Protein AF-H0ECI8-F1 (afdb_monomer)

InterPro domains:
  IPR018535 Domain of unknown function DUF1996 [PF09362] (37-82)
  IPR018535 Domain of unknown function DUF1996 [PF09362] (84-192)

Mean predicted aligned error: 7.75 Å

Sequence (251 aa):
MLHIGNREWLALGLALVAPSEAGLRFGCATLSVQRLDPLVEPGQVPSGHVHQIVGGNYFNATMDPSIDVGEKGTCTTCSFSEGAETPDFPKAPCPAGIMAIHHFPACWDGKNLDSPNHQDHMFDTTKGGFRVAGPCPSTHPVRMPQVAYETMWNTTQFNDKSMWPTDGSQPFVWSTGDGKGYGTHGDYLFGWKGDSLQRAMDSTCMFSACGAKTGVLKTQSAAAQNSCAVKNTVVEDIGEDDWIPALPGVH

Radius of gyration: 19.9 Å; Cα contacts (8 Å, |Δi|>4): 434; chains: 1; bounding box: 44×37×62 Å

Organism: Glarea lozoyensis (strain ATCC 74030 / MF5533) (NCBI:txid1104152)

Foldseek 3Di:
DDDPDDDDDDDPDDPPPPPLQQAAEKEFEFQDKAQADQPPQAPDVRHPDIDRDFFFQLDDRNPPPVDQQLAVGPAGRIFFDDDDDDQFDDLADDQQADKQKAWDAFFAQVPDPADPVRDQRGDHQDDDDSDGRDQYDPSGNDTHRTDMYIYGDPPNVVNPCVNADPVSQGDDAALQRHNTRPPDHDDDDDNHHDCLVVLSSSDNAHGCSCEDVPPSHDGDDNVRSNPNYYDDPDDDPQQPPHDDPGRPPPD

Solvent-accessible surface area (backbone atoms only — not comparable to full-atom values): 15422 Å² total; per-residue (Å²): 130,90,80,78,80,90,73,95,70,100,68,99,60,84,81,72,77,70,76,62,55,21,37,47,33,29,40,20,33,69,26,45,69,33,30,51,33,40,85,86,39,56,60,34,81,69,29,98,56,78,34,84,38,61,38,52,53,55,69,58,39,47,62,59,87,92,54,66,41,21,72,66,28,86,46,38,8,54,34,65,37,85,80,91,83,68,87,47,64,64,78,59,70,43,90,85,24,50,70,54,74,42,78,51,56,30,12,29,42,79,77,48,97,66,36,101,78,74,45,83,29,48,40,61,65,62,80,79,77,97,63,91,66,55,81,60,50,87,77,16,64,37,79,44,72,33,41,32,46,22,47,62,42,86,44,49,91,64,46,53,68,86,80,38,52,90,87,64,56,57,81,66,58,46,49,80,69,34,63,47,58,75,82,70,84,80,87,87,78,93,51,63,42,80,62,45,58,56,47,36,41,79,28,83,27,42,33,43,43,30,19,81,77,65,60,54,33,89,70,73,53,70,69,56,15,68,68,24,57,53,84,78,87,54,88,73,94,78,46,85,90,52,91,60,99,64,58,69,84,66,126

Structure (mmCIF, N/CA/C/O backbone):
data_AF-H0ECI8-F1
#
_entry.id   AF-H0ECI8-F1
#
loop_
_atom_site.group_PDB
_atom_site.id
_atom_site.type_symbol
_atom_site.label_atom_id
_atom_site.label_alt_id
_atom_site.label_comp_id
_atom_site.label_asym_id
_atom_site.label_entity_id
_atom_site.label_seq_id
_atom_site.pdbx_PDB_ins_code
_atom_site.Cartn_x
_atom_site.Cartn_y
_atom_site.Cartn_z
_atom_site.occupancy
_atom_site.B_iso_or_equiv
_atom_site.auth_seq_id
_atom_site.auth_comp_id
_atom_site.auth_asym_id
_atom_site.auth_atom_id
_atom_site.pdbx_PDB_model_num
ATOM 1 N N . MET A 1 1 ? 14.127 -12.121 -12.971 1.00 26.25 1 MET A N 1
ATOM 2 C CA . MET A 1 1 ? 15.109 -11.683 -13.990 1.00 26.25 1 MET A CA 1
ATOM 3 C C . MET A 1 1 ? 14.320 -11.056 -15.131 1.00 26.25 1 MET A C 1
ATOM 5 O O . MET A 1 1 ? 13.650 -11.781 -15.853 1.00 26.25 1 MET A O 1
ATOM 9 N N . LEU A 1 2 ? 14.278 -9.724 -15.216 1.00 25.42 2 LEU A N 1
ATOM 10 C CA . LEU A 1 2 ? 13.492 -9.011 -16.226 1.00 25.42 2 LEU A CA 1
ATOM 11 C C . LEU A 1 2 ? 14.106 -9.289 -17.612 1.00 25.42 2 LEU A C 1
ATOM 13 O O . LEU A 1 2 ? 15.197 -8.813 -17.915 1.00 25.42 2 LEU A O 1
ATOM 17 N N . HIS A 1 3 ? 13.462 -10.133 -18.417 1.00 21.48 3 HIS A N 1
ATOM 18 C CA . HIS A 1 3 ? 13.893 -10.429 -19.784 1.00 21.48 3 HIS A CA 1
ATOM 19 C C . HIS A 1 3 ? 13.354 -9.338 -20.717 1.00 21.48 3 HIS A C 1
ATOM 21 O O . HIS A 1 3 ? 12.218 -9.398 -21.179 1.00 21.48 3 HIS A O 1
ATOM 27 N N . ILE A 1 4 ? 14.176 -8.323 -20.984 1.00 37.88 4 ILE A N 1
ATOM 28 C CA . ILE A 1 4 ? 13.954 -7.381 -22.084 1.00 37.88 4 ILE A CA 1
ATOM 29 C C . ILE A 1 4 ? 14.426 -8.093 -23.359 1.00 37.88 4 ILE A C 1
ATOM 31 O O . ILE A 1 4 ? 15.593 -8.459 -23.476 1.00 37.88 4 ILE A O 1
ATOM 35 N N . GLY A 1 5 ? 13.499 -8.380 -24.274 1.00 31.05 5 GLY A N 1
ATOM 36 C CA . GLY A 1 5 ? 13.753 -9.189 -25.467 1.00 31.05 5 GLY A CA 1
ATOM 37 C C . GLY A 1 5 ? 14.813 -8.590 -26.398 1.00 31.05 5 GLY A C 1
ATOM 38 O O . GLY A 1 5 ? 14.718 -7.434 -26.805 1.00 31.05 5 GLY A O 1
ATOM 39 N N . ASN A 1 6 ? 15.793 -9.414 -26.775 1.00 32.91 6 ASN A N 1
ATOM 40 C CA . ASN A 1 6 ? 16.824 -9.085 -27.757 1.00 32.91 6 ASN A CA 1
ATOM 41 C C . ASN A 1 6 ? 16.208 -8.803 -29.135 1.00 32.91 6 ASN A C 1
ATOM 43 O O . ASN A 1 6 ? 15.684 -9.700 -29.799 1.00 32.91 6 ASN A O 1
ATOM 47 N N . ARG A 1 7 ? 16.364 -7.567 -29.611 1.00 36.72 7 ARG A N 1
ATOM 48 C CA . ARG A 1 7 ? 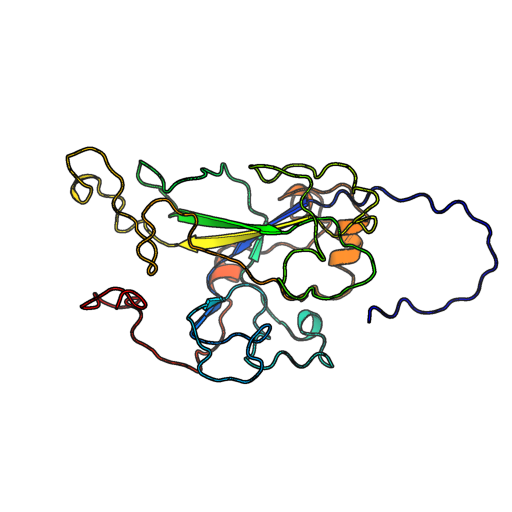16.332 -7.235 -31.037 1.00 36.72 7 ARG A CA 1
ATOM 49 C C . ARG A 1 7 ? 17.663 -6.586 -31.384 1.00 36.72 7 ARG A C 1
ATOM 51 O O . ARG A 1 7 ? 17.949 -5.479 -30.944 1.00 36.72 7 ARG A O 1
ATOM 58 N N . GLU A 1 8 ? 18.481 -7.311 -32.138 1.00 36.97 8 GLU A N 1
ATOM 59 C CA . GLU A 1 8 ? 19.791 -6.844 -32.577 1.00 36.97 8 GLU A CA 1
ATOM 60 C C . GLU A 1 8 ? 19.657 -5.665 -33.543 1.00 36.97 8 GLU A C 1
ATOM 62 O O . GLU A 1 8 ? 19.190 -5.828 -34.668 1.00 36.97 8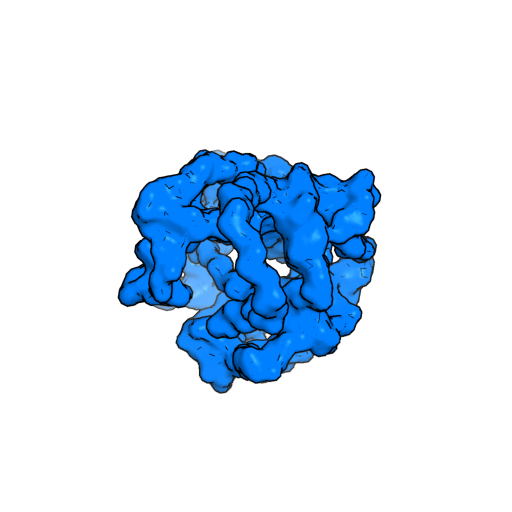 GLU A O 1
ATOM 67 N N . TRP A 1 9 ? 20.098 -4.489 -33.097 1.00 37.00 9 TRP A N 1
ATOM 68 C CA . TRP A 1 9 ? 20.505 -3.376 -33.948 1.00 37.00 9 TRP A CA 1
ATOM 69 C C . TRP A 1 9 ? 21.721 -2.707 -33.303 1.00 37.00 9 TRP A C 1
ATOM 71 O O . TRP A 1 9 ? 21.643 -2.173 -32.198 1.00 37.00 9 TRP A O 1
ATOM 81 N N . LEU A 1 10 ? 22.859 -2.754 -33.997 1.00 40.50 10 LEU A N 1
ATOM 82 C CA . LEU A 1 10 ? 24.051 -1.969 -33.686 1.00 40.50 10 LEU A CA 1
ATOM 83 C C . LEU A 1 10 ? 23.714 -0.478 -33.819 1.00 40.50 10 LEU A C 1
ATOM 85 O O . LEU A 1 10 ? 23.696 0.064 -34.922 1.00 40.50 10 LEU A O 1
ATOM 89 N N . ALA A 1 11 ? 23.471 0.186 -32.693 1.00 39.44 11 ALA A N 1
ATOM 90 C CA . ALA A 1 11 ? 23.459 1.637 -32.597 1.00 39.44 11 ALA A CA 1
ATOM 91 C C . ALA A 1 11 ? 24.227 2.055 -31.337 1.00 39.44 11 ALA A C 1
ATOM 93 O O . ALA A 1 11 ? 23.765 1.858 -30.216 1.00 39.44 11 ALA A O 1
ATOM 94 N N . LEU A 1 12 ? 25.409 2.654 -31.528 1.00 45.12 12 LEU A N 1
ATOM 95 C CA . LEU A 1 12 ? 26.029 3.525 -30.529 1.00 45.12 12 LEU A CA 1
ATOM 96 C C . LEU A 1 12 ? 25.147 4.775 -30.398 1.00 45.12 12 LEU A C 1
ATOM 98 O O . LEU A 1 12 ? 25.380 5.791 -31.047 1.00 45.12 12 LEU A O 1
ATOM 102 N N . GLY A 1 13 ? 24.086 4.672 -29.605 1.00 38.34 13 GLY A N 1
ATOM 103 C CA . GLY A 1 13 ? 23.309 5.810 -29.136 1.00 38.34 13 GLY A CA 1
ATOM 104 C C . GLY A 1 13 ? 23.713 6.111 -27.703 1.00 38.34 13 GLY A C 1
ATOM 105 O O . GLY A 1 13 ? 23.750 5.198 -26.880 1.00 38.34 13 GLY A O 1
ATOM 106 N N . LEU A 1 14 ? 24.008 7.379 -27.393 1.00 39.53 14 LEU A N 1
ATOM 107 C CA . LEU A 1 14 ? 23.942 7.861 -26.014 1.00 39.53 14 LEU A CA 1
ATOM 108 C C . LEU A 1 14 ? 22.629 7.336 -25.424 1.00 39.53 14 LEU A C 1
ATOM 110 O O . LEU A 1 14 ? 21.561 7.676 -25.935 1.00 39.53 14 LEU A O 1
ATOM 114 N N . ALA A 1 15 ? 22.705 6.512 -24.380 1.00 39.00 15 ALA A N 1
ATOM 115 C CA . ALA A 1 15 ? 21.546 6.230 -23.555 1.00 39.00 15 ALA A CA 1
ATOM 116 C C . ALA A 1 15 ? 21.146 7.564 -22.917 1.00 39.00 15 ALA A C 1
ATOM 118 O O . ALA A 1 15 ? 21.696 7.979 -21.898 1.00 39.00 15 ALA A O 1
ATOM 119 N N . LEU A 1 16 ? 20.243 8.286 -23.580 1.00 36.69 16 LEU A N 1
ATOM 120 C CA . LEU A 1 16 ? 19.423 9.292 -22.936 1.00 36.69 16 LEU A CA 1
ATOM 121 C C . LEU A 1 16 ? 18.726 8.543 -21.807 1.00 36.69 16 LEU A C 1
ATOM 123 O O . LEU A 1 16 ? 17.822 7.748 -22.053 1.00 36.69 16 LEU A O 1
ATOM 127 N N . VAL A 1 17 ? 19.215 8.739 -20.584 1.00 43.00 17 VAL A N 1
ATOM 128 C CA . VAL A 1 17 ? 18.488 8.392 -19.370 1.00 43.00 17 VAL A CA 1
ATOM 129 C C . VAL A 1 17 ? 17.212 9.213 -19.460 1.00 43.00 17 VAL A C 1
ATOM 131 O O . VAL A 1 17 ? 17.219 10.407 -19.159 1.00 43.00 17 VAL A O 1
ATOM 134 N N . ALA A 1 18 ? 16.149 8.622 -20.005 1.00 45.09 18 ALA A N 1
ATOM 135 C CA . ALA A 1 18 ? 14.843 9.238 -19.932 1.00 45.09 18 ALA A CA 1
ATOM 136 C C . ALA A 1 18 ? 14.580 9.400 -18.431 1.00 45.09 18 ALA A C 1
ATOM 138 O O . ALA A 1 18 ? 14.739 8.422 -17.692 1.00 45.09 18 ALA A O 1
ATOM 139 N N . PRO A 1 19 ? 14.296 10.615 -17.947 1.00 51.56 19 PRO A N 1
ATOM 140 C CA . PRO A 1 19 ? 13.981 10.796 -16.548 1.00 51.56 19 PRO A CA 1
ATOM 141 C C . PRO A 1 19 ? 12.665 10.051 -16.322 1.00 51.56 19 PRO A C 1
ATOM 143 O O . PRO A 1 19 ? 11.601 10.510 -16.729 1.00 51.56 19 PRO A O 1
ATOM 146 N N . SER A 1 20 ? 12.734 8.840 -15.767 1.00 52.78 20 SER A N 1
ATOM 147 C CA . SER A 1 20 ? 11.532 8.185 -15.284 1.00 52.78 20 SER A CA 1
ATOM 148 C C . SER A 1 20 ? 11.135 8.922 -14.009 1.00 52.78 20 SER A C 1
ATOM 150 O O . SER A 1 20 ? 11.754 8.747 -12.955 1.00 52.78 20 SER A O 1
ATOM 152 N N . GLU A 1 21 ? 10.146 9.797 -14.150 1.00 65.62 21 GLU A N 1
ATOM 153 C CA . GLU A 1 21 ? 9.625 10.676 -13.093 1.00 65.62 21 GLU A CA 1
ATOM 154 C C . GLU A 1 21 ? 8.243 10.219 -12.605 1.00 65.62 21 GLU A C 1
ATOM 156 O O . GLU A 1 21 ? 7.542 10.968 -11.925 1.00 65.62 21 GLU A O 1
ATOM 161 N N . ALA A 1 22 ? 7.809 9.009 -12.976 1.00 73.56 22 ALA A N 1
ATOM 162 C CA . ALA A 1 22 ? 6.488 8.526 -12.612 1.00 73.56 22 ALA A CA 1
ATOM 163 C C . ALA A 1 22 ? 6.370 8.370 -11.088 1.00 73.56 22 ALA A C 1
ATOM 165 O O . ALA A 1 22 ? 7.001 7.502 -10.479 1.00 73.56 22 ALA A O 1
ATOM 166 N N . GLY A 1 23 ? 5.536 9.225 -10.493 1.00 85.62 23 GLY A N 1
ATOM 167 C CA . GLY A 1 23 ? 5.166 9.187 -9.083 1.00 85.62 23 GLY A CA 1
ATOM 168 C C . GLY A 1 23 ? 3.823 8.492 -8.914 1.00 85.62 23 GLY A C 1
ATOM 169 O O . GLY A 1 23 ? 2.771 9.088 -9.153 1.00 85.62 23 GLY A O 1
ATOM 170 N N . LEU A 1 24 ? 3.856 7.231 -8.506 1.00 88.38 24 LEU A N 1
ATOM 171 C CA . LEU A 1 24 ? 2.698 6.356 -8.411 1.00 88.38 24 LEU A CA 1
ATOM 172 C C . LEU A 1 24 ? 2.203 6.285 -6.963 1.00 88.38 24 LEU A C 1
ATOM 174 O O . LEU A 1 24 ? 2.755 5.542 -6.159 1.00 88.38 24 LEU A O 1
ATOM 178 N N . ARG A 1 25 ? 1.160 7.061 -6.641 1.00 88.81 25 ARG A N 1
ATOM 179 C CA . ARG A 1 25 ? 0.499 7.058 -5.326 1.00 88.81 25 ARG A CA 1
ATOM 180 C C . ARG A 1 25 ? -0.918 6.501 -5.428 1.00 88.81 25 ARG A C 1
ATOM 182 O O . ARG A 1 25 ? -1.730 7.037 -6.188 1.00 88.81 25 ARG A O 1
ATOM 189 N N . PHE A 1 26 ? -1.212 5.455 -4.661 1.00 87.88 26 PHE A N 1
ATOM 190 C CA . PHE A 1 26 ? -2.501 4.762 -4.697 1.00 87.88 26 PHE A CA 1
ATOM 191 C C . PHE A 1 26 ? -3.204 4.768 -3.348 1.00 87.88 26 PHE A C 1
ATOM 193 O O . PHE A 1 26 ? -2.590 4.444 -2.343 1.00 87.88 26 PHE A O 1
ATOM 200 N N . GLY A 1 27 ? -4.508 5.022 -3.354 1.00 89.38 27 GLY A N 1
ATOM 201 C CA . GLY A 1 27 ? -5.408 4.698 -2.256 1.00 89.38 27 GLY A CA 1
ATOM 202 C C . GLY A 1 27 ? -6.112 3.385 -2.551 1.00 89.38 27 GLY A C 1
ATOM 203 O O . GLY A 1 27 ? -6.717 3.237 -3.621 1.00 89.38 27 GLY A O 1
ATOM 204 N N . CYS A 1 28 ? -6.028 2.430 -1.629 1.00 92.25 28 CYS A N 1
ATOM 205 C CA . CYS A 1 28 ? -6.574 1.097 -1.828 1.00 92.25 28 CYS A CA 1
ATOM 206 C C . CYS A 1 28 ? -7.581 0.715 -0.742 1.00 92.25 28 CYS A C 1
ATOM 208 O O . CYS A 1 28 ? -7.352 0.918 0.452 1.00 92.25 28 CYS A O 1
ATOM 210 N N . ALA A 1 29 ? -8.684 0.103 -1.173 1.00 91.88 29 ALA A N 1
ATOM 211 C CA . ALA A 1 29 ? -9.565 -0.632 -0.276 1.00 91.88 29 ALA A CA 1
ATOM 212 C C . ALA A 1 29 ? -8.917 -1.965 0.142 1.00 91.88 29 ALA A C 1
ATOM 214 O O . ALA A 1 29 ? -8.015 -2.474 -0.533 1.00 91.88 29 ALA A O 1
ATOM 215 N N . THR A 1 30 ? -9.390 -2.544 1.240 1.00 92.50 30 THR A N 1
ATOM 216 C CA . THR A 1 30 ? -8.956 -3.868 1.697 1.00 92.50 30 THR A CA 1
ATOM 217 C C . THR A 1 30 ? -9.413 -4.947 0.719 1.00 92.50 30 THR A C 1
ATOM 219 O O . THR A 1 30 ? -10.599 -5.044 0.419 1.00 92.50 30 THR A O 1
ATOM 222 N N . LEU A 1 31 ? -8.479 -5.776 0.249 1.00 95.06 31 LEU A N 1
ATOM 223 C CA . LEU A 1 31 ? -8.782 -6.988 -0.516 1.00 95.06 31 LEU A CA 1
ATOM 224 C C . LEU A 1 31 ? -9.081 -8.164 0.425 1.00 95.06 31 LEU A C 1
ATOM 226 O O . LEU A 1 31 ? -10.005 -8.938 0.177 1.00 95.06 31 LEU A O 1
ATOM 230 N N . SER A 1 32 ? -8.279 -8.289 1.487 1.00 93.50 32 SER A N 1
ATOM 231 C CA . SER A 1 32 ? -8.463 -9.223 2.605 1.00 93.50 32 SER A CA 1
ATOM 232 C C . SER A 1 32 ? -7.554 -8.849 3.775 1.00 93.50 32 SER A C 1
ATOM 234 O O . SER A 1 32 ? -6.476 -8.304 3.542 1.00 93.50 32 SER A O 1
ATOM 236 N N . VAL A 1 33 ? -7.917 -9.230 4.999 1.00 92.56 33 VAL A N 1
ATOM 237 C CA . VAL A 1 33 ? -7.014 -9.212 6.160 1.00 92.56 33 VAL A CA 1
ATOM 238 C C . VAL A 1 33 ? -6.813 -10.640 6.646 1.00 92.56 33 VAL A C 1
ATOM 240 O O . VAL A 1 33 ? -7.783 -11.331 6.947 1.00 92.56 33 VAL A O 1
ATOM 243 N N . GLN A 1 34 ? -5.570 -11.123 6.631 1.00 93.12 34 GLN A N 1
ATOM 244 C CA . GLN A 1 34 ? -5.235 -12.498 7.022 1.00 93.12 34 GLN A CA 1
ATOM 245 C C . GLN A 1 34 ? -3.719 -12.706 7.141 1.00 93.12 34 GLN A C 1
ATOM 247 O O . GLN A 1 34 ? -2.919 -11.902 6.664 1.00 93.12 34 GLN A O 1
ATOM 252 N N . ARG A 1 35 ? -3.316 -13.819 7.764 1.00 94.12 35 ARG A N 1
ATOM 253 C CA . ARG A 1 35 ? -1.913 -14.252 7.870 1.00 94.12 35 ARG A CA 1
ATOM 254 C C . ARG A 1 35 ? -1.446 -14.956 6.600 1.00 94.12 35 ARG A C 1
ATOM 256 O O . ARG A 1 35 ? -1.368 -16.185 6.574 1.00 94.12 35 ARG A O 1
ATOM 263 N N . LEU A 1 36 ? -1.201 -14.174 5.551 1.00 95.38 36 LEU A N 1
ATOM 264 C CA . LEU A 1 36 ? -0.584 -14.622 4.304 1.00 95.38 36 LEU A CA 1
ATOM 265 C C . LEU A 1 36 ? 0.565 -13.681 3.941 1.00 95.38 36 LEU A C 1
ATOM 267 O O . LEU A 1 36 ? 0.336 -12.486 3.787 1.00 95.38 36 LEU A O 1
ATOM 271 N N . ASP A 1 37 ? 1.757 -14.241 3.757 1.00 94.69 37 ASP A N 1
ATOM 272 C CA . ASP A 1 37 ? 2.974 -13.500 3.422 1.00 94.69 37 ASP A CA 1
ATOM 273 C C . ASP A 1 37 ? 3.727 -14.213 2.290 1.00 94.69 37 ASP A C 1
ATOM 275 O O . ASP A 1 37 ? 4.592 -15.054 2.534 1.00 94.69 37 ASP A O 1
ATOM 279 N N . PRO A 1 38 ? 3.377 -13.946 1.025 1.00 93.56 38 PRO A N 1
ATOM 280 C CA . PRO A 1 38 ? 4.019 -14.621 -0.091 1.00 93.56 38 PRO A CA 1
ATOM 281 C C . PRO A 1 38 ? 5.452 -14.150 -0.376 1.00 93.56 38 PRO A C 1
ATOM 283 O O . PRO A 1 38 ? 6.109 -14.765 -1.215 1.00 93.56 38 PRO A O 1
ATOM 286 N N . LEU A 1 39 ? 5.930 -13.064 0.246 1.00 90.19 39 LEU A N 1
ATOM 287 C CA . LEU A 1 39 ? 7.274 -12.536 -0.011 1.00 90.19 39 LEU A CA 1
ATOM 288 C C . LEU A 1 39 ? 8.290 -13.105 0.979 1.00 90.19 39 LEU A C 1
ATOM 290 O O . LEU A 1 39 ? 9.373 -13.508 0.555 1.00 90.19 39 LEU A O 1
ATOM 294 N N . VAL A 1 40 ? 7.942 -13.167 2.266 1.00 89.88 40 VAL A N 1
ATOM 295 C CA . VAL A 1 40 ? 8.843 -13.638 3.328 1.00 89.88 40 VAL A CA 1
ATOM 296 C C . VAL A 1 40 ? 8.588 -15.106 3.677 1.00 89.88 40 VAL A C 1
ATOM 298 O O . VAL A 1 40 ? 9.541 -15.861 3.868 1.00 89.88 40 VAL A O 1
ATOM 301 N N . GLU A 1 41 ? 7.326 -15.549 3.703 1.00 93.44 41 GLU A N 1
ATOM 302 C CA . GLU A 1 41 ? 6.932 -16.918 4.082 1.00 93.44 41 GLU A CA 1
ATOM 303 C C . GLU A 1 41 ? 6.051 -17.599 3.005 1.00 93.44 41 GLU A C 1
ATOM 305 O O . GLU A 1 41 ? 4.917 -18.021 3.274 1.00 93.44 41 GLU A O 1
ATOM 310 N N . PRO A 1 42 ? 6.548 -17.743 1.759 1.00 94.19 42 PRO A N 1
ATOM 311 C CA . PRO A 1 42 ? 5.753 -18.227 0.635 1.00 94.19 42 PRO A CA 1
ATOM 312 C C . PRO A 1 42 ? 5.151 -19.613 0.885 1.00 94.19 42 PRO A C 1
ATOM 314 O O . PRO A 1 42 ? 5.845 -20.600 1.131 1.00 94.19 42 PRO A O 1
ATOM 317 N N . GLY A 1 43 ? 3.826 -19.697 0.758 1.00 95.00 43 GLY A N 1
ATOM 318 C CA . GLY A 1 43 ? 3.038 -20.915 0.947 1.00 95.00 43 GLY A CA 1
ATOM 319 C C . GLY A 1 43 ? 2.762 -21.280 2.405 1.00 95.00 43 GLY A C 1
ATOM 320 O O . GLY A 1 43 ? 2.047 -22.255 2.650 1.00 95.00 43 GLY A O 1
ATOM 321 N N . GLN A 1 44 ? 3.275 -20.511 3.366 1.00 95.69 44 GLN A N 1
ATOM 322 C CA . GLN A 1 44 ? 3.006 -20.724 4.779 1.00 95.69 44 GLN A CA 1
ATOM 323 C C . GLN A 1 44 ? 1.633 -20.153 5.144 1.00 95.69 44 GLN A C 1
ATOM 325 O O . GLN A 1 44 ? 1.370 -18.959 5.018 1.00 95.69 44 GLN A O 1
ATOM 330 N N . VAL A 1 45 ? 0.730 -21.033 5.579 1.00 95.00 45 VAL A N 1
ATOM 331 C CA . VAL A 1 45 ? -0.652 -20.680 5.918 1.00 95.00 45 VAL A CA 1
ATOM 332 C C . VAL A 1 45 ? -1.000 -21.309 7.273 1.00 95.00 45 VAL A C 1
ATOM 334 O O . VAL A 1 45 ? -1.225 -22.521 7.322 1.00 95.00 45 VAL A O 1
ATOM 337 N N . PRO A 1 46 ? -1.062 -20.536 8.375 1.00 94.69 46 PRO A N 1
ATOM 338 C CA . PRO A 1 46 ? -0.838 -19.087 8.464 1.00 94.69 46 PRO A CA 1
ATOM 339 C C . PRO A 1 46 ? 0.649 -18.686 8.457 1.00 94.69 46 PRO A C 1
ATOM 341 O O . PRO A 1 46 ? 1.487 -19.417 8.986 1.00 94.69 46 PRO A O 1
ATOM 344 N N . SER A 1 47 ? 0.954 -17.498 7.928 1.00 93.75 47 SER A N 1
ATOM 345 C CA . SER A 1 47 ? 2.237 -16.811 8.144 1.00 93.75 47 SER A CA 1
ATOM 346 C C . SER A 1 47 ? 2.370 -16.304 9.592 1.00 93.75 47 SER A C 1
ATOM 348 O O . SER A 1 47 ? 1.427 -16.380 10.385 1.00 93.75 47 SER A O 1
ATOM 350 N N . GLY A 1 48 ? 3.543 -15.803 9.968 1.00 91.12 48 GLY A N 1
ATOM 351 C CA . GLY A 1 48 ? 3.879 -15.368 11.322 1.00 91.12 48 GLY A CA 1
ATOM 352 C C . GLY A 1 48 ? 3.132 -14.119 11.795 1.00 91.12 48 GLY A C 1
ATOM 353 O O . GLY A 1 48 ? 3.035 -13.901 13.002 1.00 91.12 48 GLY A O 1
ATOM 354 N N . HIS A 1 49 ? 2.574 -13.314 10.884 1.00 88.88 49 HIS A N 1
ATOM 355 C CA . HIS A 1 49 ? 1.832 -12.104 11.239 1.00 88.88 49 HIS A CA 1
ATOM 356 C C . HIS A 1 49 ? 0.735 -11.732 10.230 1.00 88.88 49 HIS A C 1
ATOM 358 O O . HIS A 1 49 ? 0.675 -12.230 9.103 1.00 88.88 49 HIS A O 1
ATOM 364 N N . VAL A 1 50 ? -0.196 -10.889 10.682 1.00 90.00 50 VAL A N 1
ATOM 365 C CA . VAL A 1 50 ? -1.388 -10.489 9.923 1.00 90.00 50 VAL A CA 1
ATOM 366 C C . VAL A 1 50 ? -1.037 -9.375 8.946 1.00 90.00 50 VAL A C 1
ATOM 368 O O . VAL A 1 50 ? -0.420 -8.385 9.328 1.00 90.00 50 VAL A O 1
ATOM 371 N N . HIS A 1 51 ? -1.508 -9.518 7.712 1.00 92.69 51 HIS A N 1
ATOM 372 C CA . HIS A 1 51 ? -1.387 -8.508 6.672 1.00 92.69 51 HIS A CA 1
ATOM 373 C C . HIS A 1 51 ? -2.762 -7.942 6.330 1.00 92.69 51 HIS A C 1
ATOM 375 O O . HIS A 1 51 ? -3.723 -8.696 6.156 1.00 92.69 51 HIS A O 1
ATOM 381 N N . GLN A 1 52 ? -2.843 -6.622 6.153 1.00 92.00 52 GLN A N 1
ATOM 382 C CA . GLN A 1 52 ? -3.906 -6.009 5.361 1.00 92.00 52 GLN A CA 1
ATOM 383 C C . GLN A 1 52 ? -3.462 -6.013 3.898 1.00 92.00 52 GLN A C 1
ATOM 385 O O . GLN A 1 52 ? -2.577 -5.261 3.496 1.00 92.00 52 GLN A O 1
ATOM 390 N N . ILE A 1 53 ? -4.078 -6.874 3.098 1.00 94.00 53 ILE A N 1
ATOM 391 C CA . ILE A 1 53 ? -3.711 -7.091 1.699 1.00 94.00 53 ILE A CA 1
ATOM 392 C C . ILE A 1 53 ? -4.557 -6.176 0.816 1.00 94.00 53 ILE A C 1
ATOM 394 O O . ILE A 1 53 ? -5.774 -6.067 0.994 1.00 94.00 53 ILE A O 1
ATOM 398 N N . VAL A 1 54 ? -3.917 -5.542 -0.165 1.00 95.00 54 VAL A N 1
ATOM 399 C CA . VAL A 1 54 ? -4.547 -4.659 -1.154 1.00 95.00 54 VAL A CA 1
ATOM 400 C C . VAL A 1 54 ? -4.018 -4.958 -2.559 1.00 95.00 54 VAL A C 1
ATOM 402 O O . VAL A 1 54 ? -2.972 -5.580 -2.719 1.00 95.00 54 VAL A O 1
ATOM 405 N N . GLY A 1 55 ? -4.729 -4.510 -3.594 1.00 94.69 55 GLY A N 1
ATOM 406 C CA . GLY A 1 55 ? -4.321 -4.679 -4.987 1.00 94.69 55 GLY A CA 1
ATOM 407 C C . GLY A 1 55 ? -5.188 -5.676 -5.748 1.00 94.69 55 GLY A C 1
ATOM 408 O O . GLY A 1 55 ? -6.410 -5.683 -5.603 1.00 94.69 55 GLY A O 1
ATOM 409 N N . GLY A 1 56 ? -4.564 -6.450 -6.640 1.00 95.81 56 GLY A N 1
ATOM 410 C CA . GLY A 1 56 ? -5.256 -7.342 -7.572 1.00 95.81 56 GLY A CA 1
ATOM 411 C C . GLY A 1 56 ? -5.838 -8.594 -6.912 1.00 95.81 56 GLY A C 1
ATOM 412 O O . GLY A 1 56 ? -5.220 -9.185 -6.035 1.00 95.81 56 GLY A O 1
ATOM 413 N N . ASN A 1 57 ? -6.995 -9.063 -7.387 1.00 96.56 57 ASN A N 1
ATOM 414 C CA . ASN A 1 57 ? -7.674 -10.238 -6.817 1.00 96.56 57 ASN A CA 1
ATOM 415 C C . ASN A 1 57 ? -7.070 -11.605 -7.184 1.00 96.56 57 ASN A C 1
ATOM 417 O O . ASN A 1 57 ? -7.599 -12.630 -6.760 1.00 96.56 57 ASN A O 1
ATOM 421 N N . TYR A 1 58 ? -5.981 -11.651 -7.953 1.00 96.25 58 TYR A N 1
ATOM 422 C CA . TYR A 1 58 ? -5.211 -12.882 -8.175 1.00 96.25 58 TYR A CA 1
ATOM 423 C C . TYR A 1 58 ? -4.094 -13.043 -7.130 1.00 96.25 58 TYR A C 1
ATOM 425 O O . TYR A 1 58 ? -2.984 -13.473 -7.429 1.00 96.25 58 TYR A O 1
ATOM 433 N N . PHE A 1 59 ? -4.382 -12.643 -5.895 1.00 95.19 59 PHE A N 1
ATOM 434 C CA . PHE A 1 59 ? -3.490 -12.807 -4.758 1.00 95.19 59 PHE A CA 1
ATOM 435 C C . PHE A 1 59 ? -3.622 -14.219 -4.179 1.00 95.19 59 PHE A C 1
ATOM 437 O O . PHE A 1 59 ? -4.732 -14.741 -4.043 1.00 95.19 59 PHE A O 1
ATOM 444 N N . ASN A 1 60 ? -2.502 -14.843 -3.816 1.00 93.56 60 ASN A N 1
ATOM 445 C CA . ASN A 1 60 ? -2.490 -16.104 -3.084 1.00 93.56 60 ASN A CA 1
ATOM 446 C C . ASN A 1 60 ? -1.243 -16.215 -2.186 1.00 93.56 60 ASN A C 1
ATOM 448 O O . ASN A 1 60 ? -0.336 -15.396 -2.262 1.00 93.56 60 ASN A O 1
ATOM 452 N N . ALA A 1 61 ? -1.199 -17.247 -1.343 1.00 94.88 61 ALA A N 1
ATOM 453 C CA . ALA A 1 61 ? -0.135 -17.441 -0.358 1.00 94.88 61 ALA A CA 1
ATOM 454 C C . ALA A 1 61 ? 1.252 -17.745 -0.953 1.00 94.88 61 ALA A C 1
ATOM 456 O O . ALA A 1 61 ? 2.245 -17.612 -0.249 1.00 94.88 61 ALA A O 1
ATOM 457 N N . THR A 1 62 ? 1.337 -18.221 -2.198 1.00 94.06 62 THR A N 1
ATOM 458 C CA . THR A 1 62 ? 2.596 -18.701 -2.796 1.00 94.06 62 THR A CA 1
ATOM 459 C C . THR A 1 62 ? 3.198 -17.730 -3.802 1.00 94.06 62 THR A C 1
ATOM 461 O O . THR A 1 62 ? 4.405 -17.764 -4.003 1.00 94.06 62 THR A O 1
ATOM 464 N N . MET A 1 63 ? 2.356 -16.931 -4.464 1.00 92.62 63 MET A N 1
ATOM 465 C CA . MET A 1 63 ? 2.667 -16.029 -5.576 1.00 92.62 63 MET A CA 1
ATOM 466 C C . MET A 1 63 ? 3.712 -16.606 -6.534 1.00 92.62 63 MET A C 1
ATOM 468 O O . MET A 1 63 ? 4.784 -16.038 -6.723 1.00 92.62 63 MET A O 1
ATOM 472 N N . ASP A 1 64 ? 3.381 -17.761 -7.127 1.00 92.75 64 ASP A N 1
ATOM 473 C CA . ASP A 1 64 ? 4.247 -18.484 -8.066 1.00 92.75 64 ASP A CA 1
ATOM 474 C C . ASP A 1 64 ? 4.857 -17.527 -9.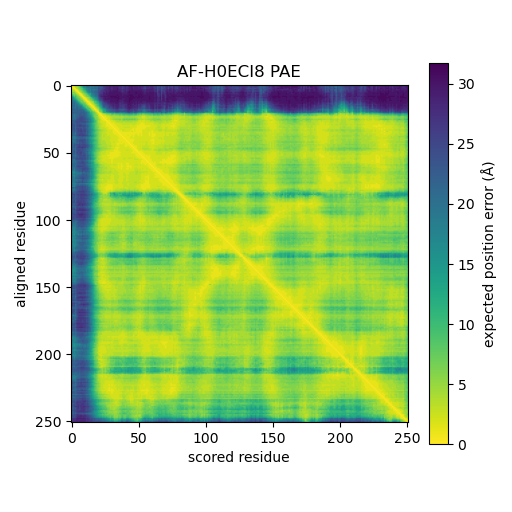114 1.00 92.75 64 ASP A C 1
ATOM 476 O O . ASP A 1 64 ? 4.116 -16.959 -9.927 1.00 92.75 64 ASP A O 1
ATOM 480 N N . PRO A 1 65 ? 6.194 -17.363 -9.141 1.00 90.12 65 PRO A N 1
ATOM 481 C CA . PRO A 1 65 ? 6.862 -16.387 -9.999 1.00 90.12 65 PRO A CA 1
ATOM 482 C C . PRO A 1 65 ? 6.777 -16.732 -11.493 1.00 90.12 65 PRO A C 1
ATOM 484 O O . PRO A 1 65 ? 7.157 -15.914 -12.331 1.00 90.12 65 PRO A O 1
ATOM 487 N N . SER A 1 66 ? 6.305 -17.931 -11.852 1.00 93.06 66 SER A N 1
ATOM 488 C CA . SER A 1 66 ? 6.016 -18.301 -13.241 1.00 93.06 66 SER A CA 1
ATOM 489 C C . SER A 1 66 ? 4.689 -17.734 -13.758 1.00 93.06 66 SER A C 1
ATOM 491 O O . SER A 1 66 ? 4.420 -17.794 -14.961 1.00 93.06 66 SER A O 1
ATOM 493 N N . ILE A 1 67 ? 3.859 -17.171 -12.874 1.00 93.94 67 ILE A N 1
ATOM 494 C CA . ILE A 1 67 ? 2.553 -16.615 -13.213 1.00 93.94 67 ILE A CA 1
ATOM 495 C C . ILE A 1 67 ? 2.621 -15.089 -13.208 1.00 93.94 67 ILE A C 1
ATOM 497 O O . ILE A 1 67 ? 2.896 -14.462 -12.189 1.00 93.94 67 ILE A O 1
ATOM 501 N N . ASP A 1 68 ? 2.264 -14.478 -14.336 1.00 93.94 68 ASP A N 1
ATOM 502 C CA . ASP A 1 68 ? 1.992 -13.043 -14.385 1.00 93.94 68 ASP A CA 1
ATOM 503 C C . ASP A 1 68 ? 0.642 -12.748 -13.717 1.00 93.94 68 ASP A C 1
ATOM 505 O O . ASP A 1 68 ? -0.433 -12.899 -14.309 1.00 93.94 68 ASP A O 1
ATOM 509 N N . VAL A 1 69 ? 0.695 -12.357 -12.447 1.00 94.94 69 VAL A N 1
ATOM 510 C CA . VAL A 1 69 ? -0.499 -12.065 -11.646 1.00 94.94 69 VAL A CA 1
ATOM 511 C C . VAL A 1 69 ? -1.257 -10.829 -12.142 1.00 94.94 69 VAL A C 1
ATOM 513 O O . VAL A 1 69 ? -2.476 -10.760 -11.971 1.00 94.94 69 VAL A O 1
ATOM 516 N N . GLY A 1 70 ? -0.577 -9.892 -12.816 1.00 94.81 70 GLY A N 1
ATOM 517 C CA . GLY A 1 70 ? -1.200 -8.712 -13.418 1.00 94.81 70 GLY A CA 1
ATOM 518 C C . GLY A 1 70 ? -2.115 -9.077 -14.586 1.00 94.81 70 GLY A C 1
ATOM 519 O O . GLY A 1 70 ? -3.189 -8.493 -14.749 1.00 94.81 70 GLY A O 1
ATOM 520 N N . GLU A 1 71 ? -1.747 -10.099 -15.359 1.00 96.31 71 GLU A N 1
ATOM 521 C CA . GLU A 1 71 ? -2.595 -10.622 -16.434 1.00 96.31 71 GLU A CA 1
ATOM 522 C C . GLU A 1 71 ? -3.776 -11.454 -15.929 1.00 96.31 71 GLU A C 1
ATOM 524 O O . GLU A 1 71 ? -4.851 -11.446 -16.541 1.00 96.31 71 GLU A O 1
ATOM 529 N N . LYS A 1 72 ? -3.600 -12.163 -14.809 1.00 96.94 72 LYS A N 1
ATOM 530 C CA . LYS A 1 72 ? -4.638 -13.027 -14.229 1.00 96.94 72 LYS A CA 1
ATOM 531 C C . LYS A 1 72 ? -5.686 -12.273 -13.412 1.00 96.94 72 LYS A C 1
ATOM 533 O O . LYS A 1 72 ? -6.829 -12.725 -13.351 1.00 96.94 72 LYS A O 1
ATOM 538 N N . GLY A 1 73 ? -5.321 -11.146 -12.806 1.00 95.62 73 GLY A N 1
ATOM 539 C CA . GLY A 1 73 ? -6.248 -10.304 -12.055 1.00 95.62 73 GLY A CA 1
ATOM 540 C C . GLY A 1 73 ? -7.405 -9.784 -12.915 1.00 95.62 73 GLY A C 1
ATOM 541 O O . GLY A 1 73 ? -7.230 -9.373 -14.066 1.00 95.62 73 GLY A O 1
ATOM 542 N N . THR A 1 74 ? -8.607 -9.773 -12.341 1.00 95.88 74 THR A N 1
ATOM 543 C CA . THR A 1 74 ? -9.827 -9.255 -12.984 1.00 95.88 74 THR A CA 1
ATOM 544 C C . THR A 1 74 ? -10.325 -7.959 -12.354 1.00 95.88 74 THR A C 1
ATOM 546 O O . THR A 1 74 ? -11.081 -7.228 -12.988 1.00 95.88 74 THR A O 1
ATOM 549 N N . CYS A 1 75 ? -9.906 -7.663 -11.125 1.00 96.00 75 CYS A N 1
ATOM 550 C CA . CYS A 1 75 ? -10.152 -6.396 -10.444 1.00 96.00 75 CYS A CA 1
ATOM 551 C C . CYS A 1 75 ? -8.942 -6.015 -9.584 1.00 96.00 75 CYS A C 1
ATOM 553 O O . CYS A 1 75 ? -8.046 -6.831 -9.361 1.00 96.00 75 CYS A O 1
ATOM 555 N N . THR A 1 76 ? -8.926 -4.775 -9.102 1.00 95.44 76 THR A N 1
ATOM 556 C CA . THR A 1 76 ? -7.966 -4.288 -8.104 1.00 95.44 76 THR A CA 1
ATOM 557 C C . THR A 1 76 ? -8.695 -3.439 -7.071 1.00 95.44 76 THR A C 1
ATOM 559 O O . THR A 1 76 ? -9.726 -2.851 -7.391 1.00 95.44 76 THR A O 1
ATOM 562 N N . THR A 1 77 ? -8.188 -3.343 -5.847 1.00 94.56 77 THR A N 1
ATOM 563 C CA . THR A 1 77 ? -8.739 -2.433 -4.830 1.00 94.56 77 THR A CA 1
ATOM 564 C C . THR A 1 77 ? -8.149 -1.024 -4.893 1.00 94.56 77 THR A C 1
ATOM 566 O O . THR A 1 77 ? -8.615 -0.121 -4.198 1.00 94.56 77 THR A O 1
ATOM 569 N N . CYS A 1 78 ? -7.147 -0.796 -5.742 1.00 91.81 78 CYS A N 1
ATOM 570 C CA . CYS A 1 78 ? -6.382 0.447 -5.783 1.00 91.81 78 CYS A CA 1
ATOM 571 C C . CYS A 1 78 ? -6.871 1.427 -6.857 1.00 91.81 78 CYS A C 1
ATOM 573 O O . CYS A 1 78 ? -7.327 1.044 -7.936 1.00 91.81 78 CYS A O 1
ATOM 575 N N . SER A 1 79 ? -6.747 2.716 -6.566 1.00 87.19 79 SER A N 1
ATOM 576 C CA . SER A 1 79 ? -6.947 3.825 -7.500 1.00 87.19 79 SER A CA 1
ATOM 577 C C . SER A 1 79 ? -6.034 4.968 -7.079 1.00 87.19 79 SER A C 1
ATOM 579 O O . SER A 1 79 ? -5.493 4.957 -5.977 1.00 87.19 79 SER A O 1
ATOM 581 N N . PHE A 1 80 ? -5.826 5.953 -7.945 1.00 84.06 80 PHE A N 1
ATOM 582 C CA . PHE A 1 80 ? -4.992 7.095 -7.584 1.00 84.06 80 PHE A CA 1
ATOM 583 C C . PHE A 1 80 ? -5.619 7.897 -6.450 1.00 84.06 80 PHE A C 1
ATOM 585 O O . PHE A 1 80 ? -6.813 8.200 -6.490 1.00 84.06 80 PHE A O 1
ATOM 592 N N . SER A 1 81 ? -4.790 8.281 -5.486 1.00 77.62 81 SER A N 1
ATOM 593 C CA . SER A 1 81 ? -5.179 9.137 -4.373 1.00 77.62 81 SER A CA 1
ATOM 594 C C . SER A 1 81 ? -4.335 10.406 -4.322 1.00 77.62 81 SER A C 1
ATOM 596 O O . SER A 1 81 ? -3.225 10.488 -4.857 1.00 77.62 81 SER A O 1
ATOM 598 N N . GLU A 1 82 ? -4.905 11.426 -3.690 1.00 72.44 82 GLU A N 1
ATOM 599 C CA . GLU A 1 82 ? -4.246 12.683 -3.361 1.00 72.44 82 GLU A CA 1
ATOM 600 C C . GLU A 1 82 ? -4.673 13.064 -1.941 1.00 72.44 82 GLU A C 1
ATOM 602 O O . GLU A 1 82 ? -5.852 12.982 -1.598 1.00 72.44 82 GLU A O 1
ATOM 607 N N . GLY A 1 83 ? -3.724 13.475 -1.103 1.00 74.88 83 GLY A N 1
ATOM 608 C CA . GLY A 1 83 ? -4.021 13.843 0.275 1.00 74.88 83 GLY A CA 1
ATOM 609 C C . GLY A 1 83 ? -2.798 14.341 1.029 1.00 74.88 83 GLY A C 1
ATOM 610 O O . GLY A 1 83 ? -1.659 14.010 0.686 1.00 74.88 83 GLY A O 1
ATOM 611 N N . ALA A 1 84 ? -3.041 15.144 2.061 1.00 77.75 84 ALA A N 1
ATOM 612 C CA . ALA A 1 84 ? -2.006 15.487 3.023 1.00 77.75 84 ALA A CA 1
ATOM 613 C C . ALA A 1 84 ? -1.690 14.265 3.892 1.00 77.75 84 ALA A C 1
ATOM 615 O O . ALA A 1 84 ? -2.586 13.499 4.241 1.00 77.75 84 ALA A O 1
ATOM 616 N N . GLU A 1 85 ? -0.422 14.110 4.242 1.00 84.81 85 GLU A N 1
ATOM 617 C CA . GLU A 1 85 ? 0.055 13.091 5.170 1.00 84.81 85 GLU A CA 1
ATOM 618 C C . GLU A 1 85 ? 0.538 13.759 6.459 1.00 84.81 85 GLU A C 1
ATOM 620 O O . GLU A 1 85 ? 1.046 14.886 6.447 1.00 84.81 85 GLU A O 1
ATOM 625 N N . THR A 1 86 ? 0.375 13.061 7.578 1.00 86.19 86 THR A N 1
ATOM 626 C CA . THR A 1 86 ? 0.971 13.430 8.859 1.00 86.19 86 THR A CA 1
ATOM 627 C C . THR A 1 86 ? 1.852 12.285 9.337 1.00 86.19 86 THR A C 1
ATOM 629 O O . THR A 1 86 ? 1.513 11.130 9.100 1.00 86.19 86 THR A O 1
ATOM 632 N N . PRO A 1 87 ? 2.976 12.584 10.007 1.00 84.94 87 PRO A N 1
ATOM 633 C CA . PRO A 1 87 ? 3.889 11.545 10.471 1.00 84.94 87 PRO A CA 1
ATOM 634 C C . PRO A 1 87 ? 3.350 10.783 11.693 1.00 84.94 87 PRO A C 1
ATOM 636 O O . PRO A 1 87 ? 3.773 9.663 11.947 1.00 84.94 87 PRO A O 1
ATOM 639 N N . ASP A 1 88 ? 2.408 11.387 12.424 1.00 91.06 88 ASP A N 1
ATOM 640 C CA . ASP A 1 88 ? 1.746 10.788 13.578 1.00 91.06 88 ASP A CA 1
ATOM 641 C C . ASP A 1 88 ? 0.252 10.554 13.278 1.00 91.06 88 ASP A C 1
ATOM 643 O O . ASP A 1 88 ? -0.318 11.196 12.383 1.00 91.06 88 ASP A O 1
ATOM 647 N N . PHE A 1 89 ? -0.407 9.720 14.090 1.00 92.88 89 PHE A N 1
ATOM 648 C CA . PHE A 1 89 ? -1.868 9.601 14.111 1.00 92.88 89 PHE A CA 1
ATOM 649 C C . PHE A 1 89 ? -2.567 10.971 14.235 1.00 92.88 89 PHE A C 1
ATOM 651 O O . PHE A 1 89 ? -2.077 11.884 14.919 1.00 92.88 89 PHE A O 1
ATOM 658 N N . PRO A 1 90 ? -3.745 11.136 13.607 1.00 91.12 90 PRO A N 1
ATOM 659 C CA . PRO A 1 90 ? -4.425 12.417 13.553 1.00 91.12 90 PRO A CA 1
ATOM 660 C C . PRO A 1 90 ? -4.945 12.836 14.932 1.00 91.12 90 PRO A C 1
ATOM 662 O O . PRO A 1 90 ? -5.604 12.084 15.641 1.00 91.12 90 PRO A O 1
ATOM 665 N N . LYS A 1 91 ? -4.706 14.101 15.293 1.00 91.06 91 LYS A N 1
ATOM 666 C CA . LYS A 1 91 ? -5.188 14.709 16.552 1.00 91.06 91 LYS A CA 1
ATOM 667 C C . LYS A 1 91 ? -6.641 15.193 16.489 1.00 91.06 91 LYS A C 1
ATOM 669 O O . LYS A 1 91 ? -7.126 15.841 17.415 1.00 91.06 91 LYS A O 1
ATOM 674 N N . ALA A 1 92 ? -7.317 14.936 15.378 1.00 90.69 92 ALA A N 1
ATOM 675 C CA . ALA A 1 92 ? -8.712 15.272 15.159 1.00 90.69 92 ALA A CA 1
ATOM 676 C C . ALA A 1 92 ? -9.374 14.168 14.322 1.00 90.69 92 ALA A C 1
ATOM 678 O O . ALA A 1 92 ? -8.684 13.531 13.526 1.00 90.69 92 ALA A O 1
ATOM 679 N N . PRO A 1 93 ? -10.693 13.963 14.464 1.00 91.69 93 PRO A N 1
ATOM 680 C CA . PRO A 1 93 ? -11.443 13.041 13.622 1.00 91.69 93 PRO A CA 1
ATOM 681 C C . PRO A 1 93 ? -11.214 13.265 12.124 1.00 91.69 93 PRO A C 1
ATOM 683 O O . PRO A 1 93 ? -11.273 14.399 11.639 1.00 91.69 93 PRO A O 1
ATOM 686 N N . CYS A 1 94 ? -11.010 12.175 11.386 1.00 89.25 94 CYS A N 1
ATOM 687 C CA . CYS A 1 94 ? -10.894 12.188 9.932 1.00 89.25 94 CYS A CA 1
ATOM 688 C C . CYS A 1 94 ? -12.246 11.795 9.307 1.00 89.25 94 CYS A C 1
ATOM 690 O O . CYS A 1 94 ? -12.689 10.658 9.489 1.00 89.25 94 CYS A O 1
ATOM 692 N N . PRO A 1 95 ? -12.912 12.680 8.535 1.00 87.81 95 PRO A N 1
ATOM 693 C CA . PRO A 1 95 ? -14.257 12.411 8.016 1.00 87.81 95 PRO A CA 1
ATOM 694 C C . PRO A 1 95 ? -14.377 11.147 7.156 1.00 87.81 95 PRO A C 1
ATOM 696 O O . PRO A 1 95 ? -15.443 10.544 7.116 1.00 87.81 95 PRO A O 1
ATOM 699 N N . ALA A 1 96 ? -13.292 10.755 6.483 1.00 84.44 96 ALA A N 1
ATOM 700 C CA . ALA A 1 96 ? -13.235 9.599 5.589 1.00 84.44 96 ALA A CA 1
ATOM 701 C C . ALA A 1 96 ? -12.425 8.417 6.160 1.00 84.44 96 ALA A C 1
ATOM 703 O O . ALA A 1 96 ? -12.127 7.479 5.428 1.00 84.44 96 ALA A O 1
ATOM 704 N N . GLY A 1 97 ? -12.066 8.456 7.448 1.00 89.31 97 GLY A N 1
ATOM 705 C CA . GLY A 1 97 ? -11.165 7.480 8.062 1.00 89.31 97 GLY A CA 1
ATOM 706 C C . GLY A 1 97 ? -9.685 7.859 7.966 1.00 89.31 97 GLY A C 1
ATOM 707 O O . GLY A 1 97 ? -9.334 8.947 7.502 1.00 89.31 97 GLY A O 1
ATOM 708 N N . ILE A 1 98 ? -8.821 6.963 8.440 1.00 89.88 98 ILE A N 1
ATOM 709 C CA . ILE A 1 98 ? -7.361 7.124 8.442 1.00 89.88 98 ILE A CA 1
ATOM 710 C C . ILE A 1 98 ? -6.777 6.374 7.247 1.00 89.88 98 ILE A C 1
ATOM 712 O O . ILE A 1 98 ? -7.232 5.290 6.896 1.00 89.88 98 ILE A O 1
ATOM 716 N N . MET A 1 99 ? -5.753 6.948 6.624 1.00 89.50 99 MET A N 1
ATOM 717 C CA . MET A 1 99 ? -4.985 6.297 5.565 1.00 89.50 99 MET A CA 1
ATOM 718 C C . MET A 1 99 ? -3.558 6.097 6.063 1.00 89.50 99 MET A C 1
ATOM 720 O O . MET A 1 99 ? -2.908 7.073 6.437 1.00 89.50 99 MET A O 1
ATOM 724 N N . ALA A 1 100 ? -3.082 4.853 6.078 1.00 90.25 100 ALA A N 1
ATOM 725 C CA . ALA A 1 100 ? -1.688 4.545 6.381 1.00 90.25 100 ALA A CA 1
ATOM 726 C C . ALA A 1 100 ? -0.910 4.462 5.066 1.00 90.25 100 ALA A C 1
ATOM 728 O O . ALA A 1 100 ? -1.229 3.635 4.213 1.00 90.25 100 ALA A O 1
ATOM 729 N N . ILE A 1 101 ? 0.079 5.337 4.890 1.00 90.06 101 ILE A N 1
ATOM 730 C CA . ILE A 1 101 ? 0.849 5.461 3.651 1.00 90.06 101 ILE A CA 1
ATOM 731 C C . ILE A 1 101 ? 2.230 4.824 3.801 1.00 90.06 101 ILE A C 1
ATOM 733 O O . ILE A 1 101 ? 2.937 5.081 4.772 1.00 90.06 101 ILE A O 1
ATOM 737 N N . HIS A 1 102 ? 2.624 4.020 2.816 1.00 90.50 102 HIS A N 1
ATOM 738 C CA . HIS A 1 102 ? 3.937 3.379 2.771 1.00 90.50 102 HIS A CA 1
ATOM 739 C C . HIS A 1 102 ? 4.681 3.860 1.530 1.00 90.50 102 HIS A C 1
ATOM 741 O O . HIS A 1 102 ? 4.202 3.684 0.408 1.00 90.50 102 HIS A O 1
ATOM 747 N N . HIS A 1 103 ? 5.827 4.510 1.733 1.00 89.81 103 HIS A N 1
ATOM 748 C CA . HIS A 1 103 ? 6.692 4.992 0.657 1.00 89.81 103 HIS A CA 1
ATOM 749 C C . HIS A 1 103 ? 7.793 3.976 0.395 1.00 89.81 103 HIS A C 1
ATOM 751 O O . HIS A 1 103 ? 8.483 3.559 1.323 1.00 89.81 103 HIS A O 1
ATOM 757 N N . PHE A 1 104 ? 7.978 3.621 -0.873 1.00 90.38 104 PHE A N 1
ATOM 758 C CA . PHE A 1 104 ? 9.031 2.703 -1.281 1.00 90.38 104 PHE A CA 1
ATOM 759 C C . PHE A 1 104 ? 10.235 3.477 -1.827 1.00 90.38 104 PHE A C 1
ATOM 761 O O . PHE A 1 104 ? 10.057 4.451 -2.570 1.00 90.38 104 PHE A O 1
ATOM 768 N N . PRO A 1 105 ? 11.464 3.041 -1.502 1.00 91.69 105 PRO A N 1
ATOM 769 C CA . PRO A 1 105 ? 12.675 3.583 -2.101 1.00 91.69 105 PRO A CA 1
ATOM 770 C C . PRO A 1 105 ? 12.645 3.552 -3.637 1.00 91.69 105 PRO A C 1
ATOM 772 O O . PRO A 1 105 ? 12.212 2.575 -4.246 1.00 91.69 105 PRO A O 1
ATOM 775 N N . ALA A 1 106 ? 13.167 4.604 -4.271 1.00 90.75 106 ALA A N 1
ATOM 776 C CA . ALA A 1 106 ? 13.125 4.775 -5.729 1.00 90.75 106 ALA A CA 1
ATOM 777 C C . ALA A 1 106 ? 14.472 4.520 -6.435 1.00 90.75 106 ALA A C 1
ATOM 779 O O . ALA A 1 106 ? 14.605 4.803 -7.630 1.00 90.75 106 ALA A O 1
ATOM 780 N N . CYS A 1 107 ? 15.485 4.027 -5.720 1.00 93.19 107 CYS A N 1
ATOM 781 C CA . CYS A 1 107 ? 16.813 3.757 -6.267 1.00 93.19 107 CYS A CA 1
ATOM 782 C C . CYS A 1 107 ? 17.304 2.376 -5.832 1.00 93.19 107 CYS A C 1
ATOM 784 O O . CYS A 1 107 ? 17.362 2.089 -4.642 1.00 93.19 107 CYS A O 1
ATOM 786 N N . TRP A 1 108 ? 17.669 1.539 -6.795 1.00 95.50 108 TRP A N 1
ATOM 787 C CA . TRP A 1 108 ? 18.164 0.181 -6.598 1.00 95.50 108 TRP A CA 1
ATOM 788 C C . TRP A 1 108 ? 19.674 0.110 -6.866 1.00 95.50 108 TRP A C 1
ATOM 790 O O . TRP A 1 108 ? 20.194 0.805 -7.747 1.00 95.50 108 TRP A O 1
ATOM 800 N N . ASP A 1 109 ? 20.388 -0.741 -6.128 1.00 96.38 109 ASP A N 1
ATOM 801 C CA . ASP A 1 109 ? 21.840 -0.947 -6.265 1.00 96.38 109 ASP A CA 1
ATOM 802 C C . ASP A 1 109 ? 22.285 -1.541 -7.615 1.00 96.38 109 ASP A C 1
ATOM 804 O O . ASP A 1 109 ? 23.468 -1.512 -7.960 1.00 96.38 109 ASP A O 1
ATOM 808 N N . GLY A 1 110 ? 21.334 -2.032 -8.415 1.00 95.25 110 GLY A N 1
ATOM 809 C CA . GLY A 1 110 ? 21.590 -2.608 -9.733 1.00 95.25 110 GLY A CA 1
ATOM 810 C C . GLY A 1 110 ? 22.159 -4.025 -9.697 1.00 95.25 110 GLY A C 1
ATOM 811 O O . GLY A 1 110 ? 22.523 -4.559 -10.747 1.00 95.25 110 GLY A O 1
ATOM 812 N N . LYS A 1 111 ? 22.271 -4.632 -8.513 1.00 95.56 111 LYS A N 1
ATOM 813 C CA . LYS A 1 111 ? 22.968 -5.899 -8.302 1.00 95.56 111 LYS A CA 1
ATOM 814 C C . LYS A 1 111 ? 22.156 -6.894 -7.483 1.00 95.56 111 LYS A C 1
ATOM 816 O O . LYS A 1 111 ? 22.024 -8.042 -7.905 1.00 95.56 111 LYS A O 1
ATOM 821 N N . ASN A 1 112 ? 21.664 -6.494 -6.318 1.00 93.81 112 ASN A N 1
ATOM 822 C CA . ASN A 1 112 ? 21.098 -7.404 -5.333 1.00 93.81 112 ASN A CA 1
ATOM 823 C C . ASN A 1 112 ? 19.577 -7.277 -5.320 1.00 93.81 112 ASN A C 1
ATOM 825 O O . ASN A 1 112 ? 19.050 -6.215 -5.028 1.00 93.81 112 ASN A O 1
ATOM 829 N N . LEU A 1 113 ? 18.854 -8.358 -5.611 1.00 88.44 113 LEU A N 1
ATOM 830 C CA . LEU A 1 113 ? 17.389 -8.347 -5.477 1.00 88.44 113 LEU A CA 1
ATOM 831 C C . LEU A 1 113 ? 16.933 -8.227 -4.016 1.00 88.44 113 LEU A C 1
ATOM 833 O O . LEU A 1 113 ? 15.804 -7.830 -3.777 1.00 88.44 113 LEU A O 1
ATOM 837 N N . ASP A 1 114 ? 17.812 -8.590 -3.084 1.00 87.75 114 ASP A N 1
ATOM 838 C CA . ASP A 1 114 ? 17.627 -8.490 -1.645 1.00 87.75 114 ASP A CA 1
ATOM 839 C C . ASP A 1 114 ? 19.008 -8.404 -0.967 1.00 87.75 114 ASP A C 1
ATOM 841 O O . ASP A 1 114 ? 20.009 -8.880 -1.516 1.00 87.75 114 ASP A O 1
ATOM 845 N N . SER A 1 115 ? 19.081 -7.802 0.217 1.00 90.50 115 SER A N 1
ATOM 846 C CA . SER A 1 115 ? 20.296 -7.683 1.035 1.00 90.50 115 SER A CA 1
ATOM 847 C C . SER A 1 115 ? 20.116 -8.430 2.362 1.00 90.50 115 SER A C 1
ATOM 849 O O . SER A 1 115 ? 18.988 -8.615 2.798 1.00 90.50 115 SER A O 1
ATOM 851 N N . PRO A 1 116 ? 21.185 -8.829 3.084 1.00 92.50 116 PRO A N 1
ATOM 852 C CA . PRO A 1 116 ? 21.034 -9.564 4.350 1.00 92.50 116 PRO A CA 1
ATOM 853 C C . PRO A 1 116 ? 20.200 -8.857 5.432 1.00 92.50 116 PRO A C 1
ATOM 855 O O . PRO A 1 116 ? 19.746 -9.500 6.370 1.00 92.50 116 PRO A O 1
ATOM 858 N N . ASN A 1 117 ? 20.043 -7.534 5.334 1.00 87.62 117 ASN A N 1
ATOM 859 C CA . ASN A 1 117 ? 19.206 -6.722 6.218 1.00 87.62 117 ASN A CA 1
ATOM 860 C C . ASN A 1 117 ? 17.882 -6.273 5.572 1.00 87.62 117 ASN A C 1
ATOM 862 O O . ASN A 1 117 ? 17.203 -5.412 6.135 1.00 87.62 117 ASN A O 1
ATOM 866 N N . HIS A 1 118 ? 17.577 -6.790 4.380 1.00 87.62 118 HIS A N 1
ATOM 867 C CA . HIS A 1 118 ? 16.403 -6.496 3.561 1.00 87.62 118 HIS A CA 1
ATOM 868 C C . HIS A 1 118 ? 16.185 -5.010 3.223 1.00 87.62 118 HIS A C 1
ATOM 870 O O . HIS A 1 118 ? 15.092 -4.606 2.843 1.00 87.62 118 HIS A O 1
ATOM 876 N N . GLN A 1 119 ? 17.222 -4.174 3.356 1.00 90.31 119 GLN A N 1
ATOM 877 C CA . GLN A 1 119 ? 17.130 -2.715 3.217 1.00 90.31 119 GLN A CA 1
ATOM 878 C C . GLN A 1 119 ? 18.215 -2.133 2.302 1.00 90.31 119 GLN A C 1
ATOM 880 O O . GLN A 1 119 ? 17.898 -1.376 1.392 1.00 90.31 119 GLN A O 1
ATOM 885 N N . ASP A 1 120 ? 19.482 -2.514 2.497 1.00 95.00 120 ASP A N 1
ATOM 886 C CA . ASP A 1 120 ? 20.647 -1.896 1.832 1.00 95.00 120 ASP A CA 1
ATOM 887 C C . ASP A 1 120 ? 20.694 -2.044 0.306 1.00 95.00 120 ASP A C 1
ATOM 889 O O . ASP A 1 120 ? 21.508 -1.389 -0.336 1.00 95.00 120 ASP A O 1
ATOM 893 N N . HIS A 1 121 ? 19.878 -2.917 -0.285 1.00 94.69 121 HIS A N 1
ATOM 894 C CA . HIS A 1 121 ? 19.784 -3.043 -1.740 1.00 94.69 121 HIS A CA 1
ATOM 895 C C . HIS A 1 121 ? 18.983 -1.893 -2.383 1.00 94.69 121 HIS A C 1
ATOM 897 O O . HIS A 1 121 ? 19.026 -1.711 -3.604 1.00 94.69 121 HIS A O 1
ATOM 903 N N . MET A 1 122 ? 18.276 -1.096 -1.574 1.00 94.75 122 MET A N 1
ATOM 904 C CA . MET A 1 122 ? 17.438 0.021 -1.996 1.00 94.75 122 MET A CA 1
ATOM 905 C C . MET A 1 122 ? 17.809 1.319 -1.263 1.00 94.75 122 MET A C 1
ATOM 907 O O . MET A 1 122 ? 18.227 1.321 -0.110 1.00 94.75 122 MET A O 1
ATOM 911 N N . PHE A 1 123 ? 17.591 2.461 -1.915 1.00 94.06 123 PHE A N 1
ATOM 912 C CA . PHE A 1 123 ? 17.876 3.783 -1.363 1.00 94.06 123 PHE A CA 1
ATOM 913 C C . PHE A 1 123 ? 16.739 4.767 -1.631 1.00 94.06 123 PHE A C 1
ATOM 915 O O . PHE A 1 123 ? 16.306 4.955 -2.772 1.00 94.06 123 PHE A O 1
ATOM 922 N N . ASP A 1 124 ? 16.266 5.420 -0.570 1.00 91.38 124 ASP A N 1
ATOM 923 C CA . ASP A 1 124 ? 15.276 6.487 -0.673 1.00 91.38 124 ASP A CA 1
ATOM 924 C C . ASP A 1 124 ? 15.964 7.855 -0.767 1.00 91.38 124 ASP A C 1
ATOM 926 O O . ASP A 1 124 ? 16.788 8.238 0.066 1.00 91.38 124 ASP A O 1
ATOM 930 N N . THR A 1 125 ? 15.624 8.609 -1.809 1.00 89.31 125 THR A N 1
ATOM 931 C CA . THR A 1 125 ? 16.106 9.981 -2.019 1.00 89.31 125 THR A CA 1
ATOM 932 C C . THR A 1 125 ? 15.162 11.023 -1.420 1.00 89.31 125 THR A C 1
ATOM 934 O O . THR A 1 125 ? 15.476 12.217 -1.402 1.00 89.31 125 THR A O 1
ATOM 937 N N . THR A 1 126 ? 14.011 10.588 -0.908 1.00 83.19 126 THR A N 1
ATOM 938 C CA . THR A 1 126 ? 12.996 11.419 -0.273 1.00 83.19 126 THR A CA 1
ATOM 939 C C . THR A 1 126 ? 13.070 11.290 1.251 1.00 83.19 126 THR A C 1
ATOM 941 O O . THR A 1 126 ? 13.601 10.341 1.809 1.00 83.19 126 THR A O 1
ATOM 944 N N . LYS A 1 127 ? 12.611 12.326 1.959 1.00 77.06 127 LYS A N 1
ATOM 945 C CA . LYS A 1 127 ? 12.535 12.367 3.425 1.00 77.06 127 LYS A CA 1
ATOM 946 C C . LYS A 1 127 ? 11.257 13.095 3.800 1.00 77.06 127 LYS A C 1
ATOM 948 O O . LYS A 1 127 ? 11.236 14.325 3.678 1.00 77.06 127 LYS A O 1
ATOM 953 N N . GLY A 1 128 ? 10.246 12.334 4.217 1.00 75.31 128 GLY A N 1
ATOM 954 C CA . GLY A 1 128 ? 8.885 12.812 4.475 1.00 75.31 128 GLY A CA 1
ATOM 955 C C . GLY A 1 128 ? 8.182 13.322 3.212 1.00 75.31 128 GLY A C 1
ATOM 956 O O . GLY A 1 128 ? 8.821 13.892 2.322 1.00 75.31 128 GLY A O 1
ATOM 957 N N . GLY A 1 129 ? 6.864 13.161 3.134 1.00 79.62 129 GLY A N 1
ATOM 958 C CA . GLY A 1 129 ? 6.104 13.518 1.940 1.00 79.62 129 GLY A CA 1
ATOM 959 C C . GLY A 1 129 ? 6.265 12.490 0.827 1.00 79.62 129 GLY A C 1
ATOM 960 O O . GLY A 1 129 ? 7.384 12.074 0.522 1.00 79.62 129 GLY A O 1
ATOM 961 N N . PHE A 1 130 ? 5.188 12.175 0.112 1.00 84.06 130 PHE A N 1
ATOM 962 C CA . PHE A 1 130 ? 5.328 11.683 -1.257 1.00 84.06 130 PHE A CA 1
ATOM 963 C C . PHE A 1 130 ? 5.578 12.864 -2.203 1.00 84.06 130 PHE A C 1
ATOM 965 O O . PHE A 1 130 ? 4.673 13.639 -2.519 1.00 84.06 130 PHE A O 1
ATOM 972 N N . ARG A 1 131 ? 6.826 13.033 -2.642 1.00 82.38 131 ARG A N 1
ATOM 973 C CA . ARG A 1 131 ? 7.279 14.113 -3.539 1.00 82.38 131 ARG A CA 1
ATOM 974 C C . ARG A 1 131 ? 8.226 13.559 -4.592 1.00 82.38 131 ARG A C 1
ATOM 976 O O . ARG A 1 131 ? 8.785 12.496 -4.375 1.00 82.38 131 ARG A O 1
ATOM 983 N N . VAL A 1 132 ? 8.457 14.307 -5.670 1.00 80.88 132 VAL A 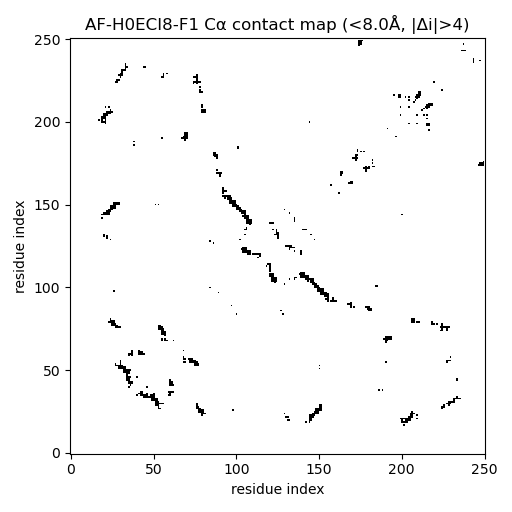N 1
ATOM 984 C CA . VAL A 1 132 ? 9.405 13.928 -6.734 1.00 80.88 132 VAL A CA 1
ATOM 985 C C . VAL A 1 132 ? 10.747 13.492 -6.136 1.00 80.88 132 VAL A C 1
ATOM 987 O O . VAL A 1 132 ? 11.406 14.273 -5.442 1.00 80.88 132 VAL A O 1
ATOM 990 N N . ALA A 1 133 ? 11.137 12.247 -6.406 1.00 84.50 133 ALA A N 1
ATOM 991 C CA . ALA A 1 133 ? 12.400 11.680 -5.960 1.00 84.50 133 ALA A CA 1
ATOM 992 C C . ALA A 1 133 ? 13.598 12.370 -6.637 1.00 84.50 133 ALA A C 1
ATOM 994 O O . ALA A 1 133 ? 13.661 12.493 -7.860 1.00 84.50 133 ALA A O 1
ATOM 995 N N . GLY A 1 134 ? 14.608 12.755 -5.853 1.00 86.38 134 GLY A N 1
ATOM 996 C CA . GLY A 1 134 ? 15.861 13.300 -6.385 1.00 86.38 134 GLY A CA 1
ATOM 997 C C . GLY A 1 134 ? 16.683 12.264 -7.172 1.00 86.38 134 GLY A C 1
ATOM 998 O O . GLY A 1 134 ? 16.323 11.080 -7.183 1.00 86.38 134 GLY A O 1
ATOM 999 N N . PRO A 1 135 ? 17.794 12.679 -7.813 1.00 89.50 135 PRO A N 1
ATOM 1000 C CA . PRO A 1 135 ? 18.681 11.777 -8.543 1.00 89.50 135 PRO A CA 1
ATOM 1001 C C . PRO A 1 135 ? 19.199 10.641 -7.663 1.00 89.50 135 PRO A C 1
ATOM 1003 O O . PRO A 1 135 ? 19.517 10.849 -6.490 1.00 89.50 135 PRO A O 1
ATOM 1006 N N . CYS A 1 136 ? 19.320 9.452 -8.245 1.00 92.94 136 CYS A N 1
ATOM 1007 C CA . CYS A 1 136 ? 19.860 8.310 -7.532 1.00 92.94 136 CYS A CA 1
ATOM 1008 C C . CYS A 1 136 ? 21.366 8.462 -7.248 1.00 92.94 136 CYS A C 1
ATOM 1010 O O . CYS A 1 136 ? 22.104 8.956 -8.108 1.00 92.94 136 CYS A O 1
ATOM 1012 N N . PRO A 1 137 ? 21.846 8.055 -6.056 1.00 95.12 137 PRO A N 1
ATOM 1013 C CA . PRO A 1 137 ? 23.269 8.096 -5.741 1.00 95.12 137 PRO A CA 1
ATOM 1014 C C . PRO A 1 137 ? 24.038 7.050 -6.557 1.00 95.12 137 PRO A C 1
ATOM 1016 O O . PRO A 1 137 ? 23.475 6.062 -7.022 1.00 95.12 137 PRO A O 1
ATOM 1019 N N . SER A 1 138 ? 25.358 7.213 -6.669 1.00 96.62 138 SER A N 1
ATOM 1020 C CA . SER A 1 138 ? 26.216 6.256 -7.386 1.00 96.62 138 SER A CA 1
ATOM 1021 C C . SER A 1 138 ? 26.228 4.853 -6.771 1.00 96.62 138 SER A C 1
ATOM 1023 O O . SER A 1 138 ? 26.548 3.894 -7.466 1.00 96.62 138 SER A O 1
ATOM 1025 N N . THR A 1 139 ? 25.877 4.723 -5.489 1.00 96.19 139 THR A N 1
ATOM 1026 C CA . THR A 1 139 ? 25.708 3.428 -4.815 1.00 96.19 139 THR A CA 1
ATOM 1027 C C . THR A 1 139 ? 24.421 2.712 -5.219 1.00 96.19 139 THR A C 1
ATOM 1029 O O . THR A 1 139 ? 24.360 1.498 -5.081 1.00 96.19 139 THR A O 1
ATOM 1032 N N . HIS A 1 140 ? 23.423 3.445 -5.727 1.00 97.12 140 HIS A N 1
ATOM 1033 C CA . HIS A 1 140 ? 22.120 2.917 -6.137 1.00 97.12 140 HIS A CA 1
ATOM 1034 C C . HIS A 1 140 ? 21.700 3.451 -7.505 1.00 97.12 140 HIS A C 1
ATOM 1036 O O . HIS A 1 140 ? 20.705 4.160 -7.602 1.00 97.12 140 HIS A O 1
ATOM 1042 N N . PRO A 1 141 ? 22.468 3.180 -8.574 1.00 95.38 141 PRO A N 1
ATOM 1043 C CA . PRO A 1 141 ? 22.363 3.928 -9.823 1.00 95.3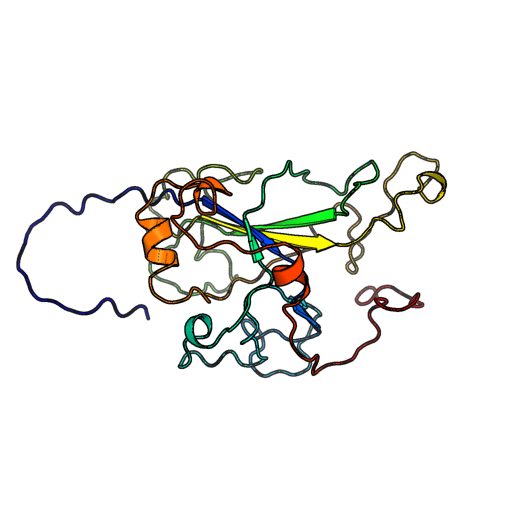8 141 PRO A CA 1
ATOM 1044 C C . PRO A 1 141 ? 21.101 3.618 -10.640 1.00 95.38 141 PRO A C 1
ATOM 1046 O O . PRO A 1 141 ? 20.829 4.328 -11.609 1.00 95.38 141 PRO A O 1
ATOM 1049 N N . VAL A 1 142 ? 20.342 2.569 -10.304 1.00 92.44 142 VAL A N 1
ATOM 1050 C CA . VAL A 1 142 ? 19.171 2.158 -11.085 1.00 92.44 142 VAL A CA 1
ATOM 1051 C C . VAL A 1 142 ? 17.914 2.818 -10.530 1.00 92.44 142 VAL A C 1
ATOM 1053 O O . VAL A 1 142 ? 17.480 2.524 -9.420 1.00 92.44 142 VAL A O 1
ATOM 1056 N N . ARG A 1 143 ? 17.304 3.705 -11.319 1.00 88.69 143 ARG A N 1
ATOM 1057 C CA . ARG A 1 143 ? 16.025 4.331 -10.976 1.00 88.69 143 ARG A CA 1
ATOM 1058 C C . ARG A 1 143 ? 14.893 3.309 -11.067 1.00 88.69 143 ARG A C 1
ATOM 1060 O O . ARG A 1 143 ? 14.691 2.691 -12.110 1.00 88.69 143 ARG A O 1
ATOM 1067 N N . MET A 1 144 ? 14.136 3.196 -9.984 1.00 87.06 144 MET A N 1
ATOM 1068 C CA . MET A 1 144 ? 12.906 2.413 -9.903 1.00 87.06 144 MET A CA 1
ATOM 1069 C C . MET A 1 144 ? 11.689 3.351 -9.956 1.00 87.06 144 MET A C 1
ATOM 1071 O O . MET A 1 144 ? 11.829 4.536 -9.636 1.00 87.06 144 MET A O 1
ATOM 1075 N N . PRO A 1 145 ? 10.496 2.862 -10.347 1.00 83.69 145 PRO A N 1
ATOM 1076 C CA . PRO A 1 145 ? 9.267 3.636 -10.204 1.00 83.69 145 PRO A CA 1
ATOM 1077 C C . PRO A 1 145 ? 9.114 4.120 -8.761 1.00 83.69 145 PRO A C 1
ATOM 1079 O O . PRO A 1 145 ? 9.277 3.332 -7.828 1.00 83.69 145 PRO A O 1
ATOM 1082 N N . GLN A 1 146 ? 8.783 5.396 -8.564 1.00 88.06 146 GLN A N 1
ATOM 1083 C CA . GLN A 1 146 ? 8.498 5.890 -7.225 1.00 88.06 146 GLN A CA 1
ATOM 1084 C C . GLN A 1 146 ? 7.082 5.456 -6.848 1.00 88.06 146 GLN A C 1
ATOM 1086 O O . GLN A 1 146 ? 6.115 5.915 -7.455 1.00 88.06 146 GLN A O 1
ATOM 1091 N N . VAL A 1 147 ? 6.960 4.567 -5.864 1.00 89.25 147 VAL A N 1
ATOM 1092 C CA . VAL A 1 147 ? 5.680 3.974 -5.461 1.00 89.25 147 VAL A CA 1
ATOM 1093 C C . VAL A 1 147 ? 5.345 4.362 -4.029 1.00 89.25 147 VAL A C 1
ATOM 1095 O O . VAL A 1 147 ? 6.185 4.298 -3.133 1.00 89.25 147 VAL A O 1
ATOM 1098 N N . ALA A 1 148 ? 4.090 4.734 -3.820 1.00 90.38 148 ALA A N 1
ATOM 1099 C CA . ALA A 1 148 ? 3.447 4.724 -2.525 1.00 90.38 148 ALA A CA 1
ATOM 1100 C C . ALA A 1 148 ? 2.053 4.127 -2.649 1.00 90.38 148 ALA A C 1
ATOM 1102 O O . ALA A 1 148 ? 1.318 4.411 -3.597 1.00 90.38 148 ALA A O 1
ATOM 1103 N N . TYR A 1 149 ? 1.663 3.330 -1.668 1.00 89.44 149 TYR A N 1
ATOM 1104 C CA . TYR A 1 149 ? 0.272 2.936 -1.524 1.00 89.44 149 TYR A CA 1
ATOM 1105 C C . TYR A 1 149 ? -0.223 3.259 -0.125 1.00 89.44 149 TYR A C 1
ATOM 1107 O O . TYR A 1 149 ? 0.538 3.340 0.840 1.00 89.44 149 TYR A O 1
ATOM 1115 N N . GLU A 1 150 ? -1.529 3.440 -0.045 1.00 89.25 150 GLU A N 1
ATOM 1116 C CA . GLU A 1 150 ? -2.253 3.775 1.158 1.00 89.25 150 GLU A CA 1
ATOM 1117 C C . GLU A 1 150 ? -3.273 2.683 1.428 1.00 89.25 150 GLU A C 1
ATOM 1119 O O . GLU A 1 150 ? -4.091 2.350 0.561 1.00 89.25 150 GLU A O 1
ATOM 1124 N N . THR A 1 151 ? -3.247 2.152 2.643 1.00 89.56 151 THR A N 1
ATOM 1125 C CA . THR A 1 151 ? -4.312 1.288 3.137 1.00 89.56 151 THR A CA 1
ATOM 1126 C C . THR A 1 151 ? -5.323 2.129 3.904 1.00 89.56 151 THR A C 1
ATOM 1128 O O . THR A 1 151 ? -4.969 2.967 4.741 1.00 89.56 151 THR A O 1
ATOM 1131 N N . MET A 1 152 ? -6.603 1.955 3.571 1.00 87.00 152 MET A N 1
ATOM 1132 C CA . MET A 1 152 ? -7.694 2.688 4.207 1.00 87.00 152 MET A CA 1
ATOM 1133 C C . MET A 1 152 ? -8.182 1.971 5.467 1.00 87.00 152 MET A C 1
ATOM 1135 O O . MET A 1 152 ? -8.483 0.779 5.438 1.00 87.00 152 MET A O 1
ATOM 1139 N N . TRP A 1 153 ? -8.324 2.735 6.549 1.00 88.00 153 TRP A N 1
ATOM 1140 C CA . TRP A 1 153 ? -8.870 2.309 7.833 1.00 88.00 153 TRP A CA 1
ATOM 1141 C C . TRP A 1 153 ? -10.140 3.100 8.122 1.00 88.00 153 TRP A C 1
ATOM 1143 O O . TRP A 1 153 ? -10.109 4.322 8.310 1.00 88.00 153 TRP A O 1
ATOM 1153 N N . ASN A 1 154 ? -11.281 2.413 8.170 1.00 88.12 154 ASN A N 1
ATOM 1154 C CA . ASN A 1 154 ? -12.548 3.065 8.471 1.00 88.12 154 ASN A CA 1
ATOM 1155 C C . ASN A 1 154 ? -12.659 3.370 9.971 1.00 88.12 154 ASN A C 1
ATOM 1157 O O . ASN A 1 154 ? -13.190 2.584 10.748 1.00 88.12 154 ASN A O 1
ATOM 1161 N N . THR A 1 155 ? -12.201 4.551 10.371 1.00 91.31 155 THR A N 1
ATOM 1162 C CA . THR A 1 155 ? -12.308 5.035 11.753 1.00 91.31 155 THR A CA 1
ATOM 1163 C C . THR A 1 155 ? -13.505 5.956 11.968 1.00 91.31 155 THR A C 1
ATOM 1165 O O . THR A 1 155 ? -13.577 6.635 12.990 1.00 91.31 155 THR A O 1
ATOM 1168 N N . THR A 1 156 ? -14.446 6.024 11.018 1.00 92.75 156 THR A N 1
ATOM 1169 C CA . THR A 1 156 ? -15.546 7.005 11.072 1.00 92.75 156 THR A CA 1
ATOM 1170 C C . THR A 1 156 ? -16.482 6.786 12.259 1.00 92.75 156 THR A C 1
ATOM 1172 O O . THR A 1 156 ? -17.039 7.748 12.785 1.00 92.75 156 THR A O 1
ATOM 1175 N N . GLN A 1 157 ? -16.580 5.546 12.746 1.00 91.12 157 GLN A N 1
ATOM 1176 C CA . GLN A 1 157 ? -17.292 5.197 13.978 1.00 91.12 157 GLN A CA 1
ATOM 1177 C C . GLN A 1 157 ? -16.703 5.853 15.238 1.00 91.12 157 GLN A C 1
ATOM 1179 O O . GLN A 1 157 ? -17.401 5.999 16.233 1.00 91.12 157 GLN A O 1
ATOM 1184 N N . PHE A 1 158 ? -15.446 6.301 15.181 1.00 91.94 158 PHE A N 1
ATOM 1185 C CA . PHE A 1 158 ? -14.749 6.998 16.263 1.00 91.94 158 PHE A CA 1
ATOM 1186 C C . PHE A 1 158 ? -14.689 8.516 16.041 1.00 91.94 158 PHE A C 1
ATOM 1188 O O . PHE A 1 158 ? -13.900 9.207 16.686 1.00 91.94 158 PHE A O 1
ATOM 1195 N N . ASN A 1 159 ? -15.492 9.063 15.121 1.00 94.44 159 ASN A N 1
ATOM 1196 C CA . ASN A 1 159 ? -15.494 10.502 14.851 1.00 94.44 159 ASN A CA 1
ATOM 1197 C C . ASN A 1 159 ? -16.173 11.330 15.951 1.00 94.44 159 ASN A C 1
ATOM 1199 O O . ASN A 1 159 ? -15.969 12.546 16.003 1.00 94.44 159 ASN A O 1
ATOM 1203 N N . ASP A 1 160 ? -16.957 10.704 16.833 1.00 93.81 160 ASP A N 1
ATOM 1204 C CA . ASP A 1 160 ? -17.481 11.378 18.016 1.00 93.81 160 ASP A CA 1
ATOM 1205 C C . ASP A 1 160 ? -16.334 11.677 18.991 1.00 93.81 160 ASP A C 1
ATOM 1207 O O . ASP A 1 160 ? -15.793 10.801 19.667 1.00 93.81 160 ASP A O 1
ATOM 1211 N N . LYS A 1 161 ? -15.969 12.959 19.078 1.00 91.38 161 LYS A N 1
ATOM 1212 C CA . LYS A 1 161 ? -14.877 13.438 19.928 1.00 91.38 161 LYS A CA 1
ATOM 1213 C C . LYS A 1 161 ? -15.129 13.191 21.421 1.00 91.38 161 LYS A C 1
ATOM 1215 O O . LYS A 1 161 ? -14.181 13.235 22.195 1.00 91.38 161 LYS A O 1
ATOM 1220 N N . SER A 1 162 ? -16.366 12.923 21.845 1.00 93.88 162 SER A N 1
ATOM 1221 C CA . SER A 1 162 ? -16.651 12.535 23.232 1.00 93.88 162 SER A CA 1
ATOM 1222 C C . SER A 1 162 ? -16.075 11.162 23.606 1.00 93.88 162 SER A C 1
ATOM 1224 O O . SER A 1 162 ? -15.872 10.898 24.788 1.00 93.88 162 SER A O 1
ATOM 1226 N N . MET A 1 163 ? -15.751 10.322 22.614 1.00 92.44 163 MET A N 1
ATOM 1227 C CA . MET A 1 163 ? -15.065 9.038 22.805 1.00 92.44 163 MET A CA 1
ATOM 1228 C C . MET A 1 163 ? -13.545 9.188 22.982 1.00 92.44 163 MET A C 1
ATOM 1230 O O . MET A 1 163 ? -12.867 8.217 23.307 1.00 92.44 163 MET A O 1
ATOM 1234 N N . TRP A 1 164 ? -12.991 10.377 22.724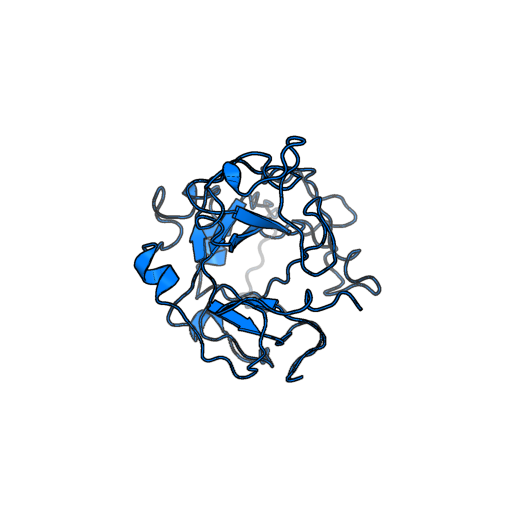 1.00 94.75 164 TRP A N 1
ATOM 1235 C CA . TRP A 1 164 ? -11.550 10.622 22.760 1.00 94.75 164 TRP A CA 1
ATOM 1236 C C . TRP A 1 164 ? -11.090 11.008 24.176 1.00 94.75 164 TRP A C 1
ATOM 1238 O O . TRP A 1 164 ? -11.876 11.566 24.947 1.00 94.75 164 TRP A O 1
ATOM 1248 N N . PRO A 1 165 ? -9.812 10.766 24.525 1.00 95.12 165 PRO A N 1
ATOM 1249 C CA . PRO A 1 165 ? -9.234 11.206 25.791 1.00 95.12 165 PRO A CA 1
ATOM 1250 C C . PRO A 1 165 ? -9.462 12.696 26.084 1.00 95.12 165 PRO A C 1
ATOM 1252 O O . PRO A 1 165 ? -9.297 13.569 25.228 1.00 95.12 165 PRO A O 1
ATOM 1255 N N . THR A 1 166 ? -9.805 13.008 27.335 1.00 94.31 166 THR A N 1
ATOM 1256 C CA . THR A 1 166 ? -10.101 14.382 27.779 1.00 94.31 166 THR A CA 1
ATOM 1257 C C . THR A 1 166 ? -8.859 15.267 27.890 1.00 94.31 166 THR A C 1
ATOM 1259 O O . THR A 1 166 ? -8.985 16.491 27.922 1.00 94.31 166 THR A O 1
ATOM 1262 N N . ASP A 1 167 ? -7.665 14.672 27.909 1.00 93.88 167 ASP A N 1
ATOM 1263 C CA . ASP A 1 167 ? -6.379 15.377 27.895 1.00 93.88 167 ASP A CA 1
ATOM 1264 C C . ASP A 1 167 ? -5.999 15.924 26.504 1.00 93.88 167 ASP A C 1
ATOM 1266 O O . ASP A 1 167 ? -5.004 16.636 26.362 1.00 93.88 167 ASP A O 1
ATOM 1270 N N . GLY A 1 168 ? -6.807 15.627 25.479 1.00 88.31 168 GLY A N 1
ATOM 1271 C CA . GLY A 1 168 ? -6.596 16.065 24.103 1.00 88.31 168 GLY A CA 1
ATOM 1272 C C . GLY A 1 168 ? -5.656 15.173 23.289 1.00 88.31 168 GLY A C 1
ATOM 1273 O O . GLY A 1 168 ? -5.319 15.539 22.160 1.00 88.31 168 GLY A O 1
ATOM 1274 N N . SER A 1 169 ? -5.229 14.027 23.826 1.00 92.50 169 SER A N 1
ATOM 1275 C CA . SER A 1 169 ? -4.532 12.996 23.056 1.00 92.50 169 SER A CA 1
ATOM 1276 C C . SER A 1 169 ? -5.478 12.264 22.089 1.00 92.50 169 SER A C 1
ATOM 1278 O O . SER A 1 169 ? -6.703 12.313 22.213 1.00 92.50 169 SER A O 1
ATOM 1280 N N . GLN A 1 170 ? -4.900 11.634 21.064 1.00 93.25 170 GLN A N 1
ATOM 1281 C CA . GLN A 1 170 ? -5.630 10.828 20.080 1.00 93.25 170 GLN A CA 1
ATOM 1282 C C . GLN A 1 170 ? -5.730 9.363 20.569 1.00 93.25 170 GLN A C 1
ATOM 1284 O O . GLN A 1 170 ? -4.785 8.909 21.216 1.00 93.25 170 GLN A O 1
ATOM 1289 N N . PRO A 1 171 ? -6.829 8.627 20.299 1.00 92.56 171 PRO A N 1
ATOM 1290 C CA . PRO A 1 171 ? -7.079 7.308 20.898 1.00 92.56 171 PRO A CA 1
ATOM 1291 C C . PRO A 1 171 ? -6.468 6.112 20.147 1.00 92.56 171 PRO A C 1
ATOM 1293 O O . PRO A 1 171 ? -6.490 4.999 20.666 1.00 92.56 171 PRO A O 1
ATOM 1296 N N . PHE A 1 172 ? -5.991 6.293 18.918 1.00 93.12 172 PHE A N 1
ATOM 1297 C CA . PHE A 1 172 ? -5.565 5.210 18.035 1.00 93.12 172 PHE A CA 1
ATOM 1298 C C . PHE A 1 172 ? -4.191 4.655 18.417 1.00 93.12 172 PHE A C 1
ATOM 1300 O O . PHE A 1 172 ? -3.256 5.385 18.752 1.00 93.12 172 PHE A O 1
ATOM 1307 N N . VAL A 1 173 ? -4.068 3.336 18.326 1.00 91.62 173 VAL A N 1
ATOM 1308 C CA . VAL A 1 173 ? -2.843 2.586 18.584 1.00 91.62 173 VAL A CA 1
ATOM 1309 C C . VAL A 1 173 ? -2.782 1.434 17.588 1.00 91.62 173 VAL A C 1
ATOM 1311 O O . VAL A 1 173 ? -3.805 0.806 17.307 1.00 91.62 173 VAL A O 1
ATOM 1314 N N . TRP A 1 174 ? -1.607 1.159 17.030 1.00 89.06 174 TRP A N 1
ATOM 1315 C CA . TRP A 1 174 ? -1.405 -0.063 16.259 1.00 89.06 174 TRP A CA 1
ATOM 1316 C C . TRP A 1 174 ? -1.401 -1.282 17.179 1.00 89.06 174 TRP A C 1
ATOM 1318 O O . TRP A 1 174 ? -1.102 -1.183 18.368 1.00 89.06 174 TRP A O 1
ATOM 1328 N N . SER A 1 175 ? -1.678 -2.464 16.632 1.00 85.44 175 SER A N 1
ATOM 1329 C CA . SER A 1 175 ? -1.675 -3.717 17.398 1.00 85.44 175 SER A CA 1
ATOM 1330 C C . SER A 1 175 ? -0.299 -4.077 17.978 1.00 85.44 175 SER A C 1
ATOM 1332 O O . SER A 1 175 ? -0.205 -4.913 18.859 1.00 85.44 175 SER A O 1
ATOM 1334 N N . THR A 1 176 ? 0.769 -3.400 17.553 1.00 85.50 176 THR A N 1
ATOM 1335 C CA . THR A 1 176 ? 2.109 -3.463 18.157 1.00 85.50 176 THR A CA 1
ATOM 1336 C C . THR A 1 176 ? 2.247 -2.630 19.440 1.00 85.50 176 THR A C 1
ATOM 1338 O O . THR A 1 176 ? 3.311 -2.612 20.055 1.00 85.50 176 THR A O 1
ATOM 1341 N N . GLY A 1 177 ? 1.200 -1.902 19.839 1.00 87.88 177 GLY A N 1
ATOM 1342 C CA . GLY A 1 177 ? 1.228 -0.930 20.934 1.00 87.88 177 GLY A CA 1
ATOM 1343 C C . GLY A 1 177 ? 1.757 0.451 20.531 1.00 87.88 177 GLY A C 1
ATOM 1344 O O . GLY A 1 177 ? 1.879 1.334 21.380 1.00 87.88 177 GLY A O 1
ATOM 1345 N N . ASP A 1 178 ? 2.065 0.672 19.251 1.00 90.12 178 ASP A N 1
ATOM 1346 C CA . ASP A 1 178 ? 2.531 1.970 18.774 1.00 90.12 178 ASP A CA 1
ATOM 1347 C C . ASP A 1 178 ? 1.386 2.993 18.681 1.00 90.12 178 ASP A C 1
ATOM 1349 O O . ASP A 1 178 ? 0.523 2.908 17.811 1.00 90.12 178 ASP A O 1
ATOM 1353 N N . GLY A 1 179 ? 1.401 3.989 19.570 1.00 90.69 179 GLY A N 1
ATOM 1354 C CA . GLY A 1 179 ? 0.458 5.116 19.583 1.00 90.69 179 GLY A CA 1
ATOM 1355 C C . GLY A 1 179 ? 0.929 6.349 18.804 1.00 90.69 179 GLY A C 1
ATOM 1356 O O . GLY A 1 179 ? 0.309 7.412 18.902 1.00 90.69 179 GLY A O 1
ATOM 1357 N N . LYS A 1 180 ? 2.054 6.258 18.083 1.00 89.38 180 LYS A N 1
ATOM 1358 C CA . LYS A 1 180 ? 2.576 7.326 17.223 1.00 89.38 180 LYS A CA 1
ATOM 1359 C C . LYS A 1 180 ? 2.176 7.126 15.770 1.00 89.38 180 LYS A C 1
ATOM 1361 O O . LYS A 1 180 ? 1.702 8.091 15.187 1.00 89.38 180 LYS A O 1
ATOM 1366 N N . GLY A 1 181 ? 2.294 5.913 15.230 1.00 86.25 181 GLY A N 1
ATOM 1367 C CA . GLY A 1 181 ? 1.872 5.588 13.863 1.00 86.25 181 GLY A CA 1
ATOM 1368 C C . GLY A 1 181 ? 2.968 5.011 12.953 1.00 86.25 181 GLY A C 1
ATOM 1369 O O . GLY A 1 181 ? 2.689 4.756 11.789 1.00 86.25 181 GLY A O 1
ATOM 1370 N N . TYR A 1 182 ? 4.179 4.780 13.465 1.00 86.75 182 TYR A N 1
ATOM 1371 C CA . TYR A 1 182 ? 5.362 4.292 12.738 1.00 86.75 182 TYR A CA 1
ATOM 1372 C C . TYR A 1 182 ? 5.511 2.764 12.712 1.00 86.75 182 TYR A C 1
ATOM 1374 O O . TYR A 1 182 ? 6.424 2.252 12.073 1.00 86.75 182 TYR A O 1
ATOM 1382 N N . GLY A 1 183 ? 4.677 2.029 13.446 1.00 86.62 183 GLY A N 1
ATOM 1383 C CA . GLY A 1 183 ? 4.815 0.583 13.629 1.00 86.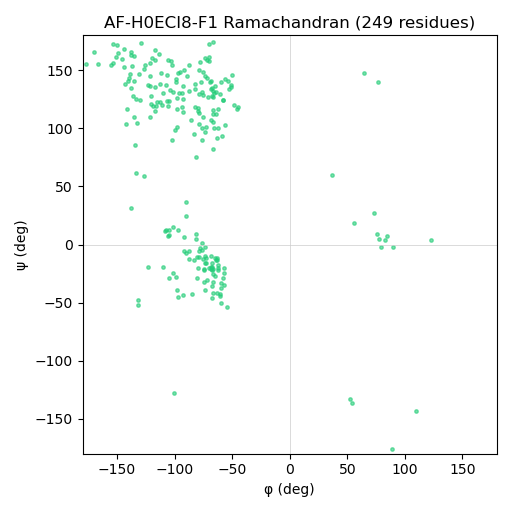62 183 GLY A CA 1
ATOM 1384 C C . GLY A 1 183 ? 4.442 -0.273 12.417 1.00 86.62 183 GLY A C 1
ATOM 1385 O O . GLY A 1 183 ? 4.556 -1.494 12.508 1.00 86.62 183 GLY A O 1
ATOM 1386 N N . THR A 1 184 ? 3.978 0.321 11.316 1.00 87.00 184 THR A N 1
ATOM 1387 C CA . THR A 1 184 ? 3.591 -0.411 10.105 1.00 87.00 184 THR A CA 1
ATOM 1388 C C . THR A 1 184 ? 4.737 -0.460 9.099 1.00 87.00 184 THR A C 1
ATOM 1390 O O . THR A 1 184 ? 5.549 0.459 8.996 1.00 87.00 184 THR A O 1
ATOM 1393 N N . HIS A 1 185 ? 4.788 -1.540 8.328 1.00 89.38 185 HIS A N 1
ATOM 1394 C CA . HIS A 1 185 ? 5.622 -1.648 7.138 1.00 89.38 185 HIS A CA 1
ATOM 1395 C C . HIS A 1 185 ? 4.763 -2.122 5.965 1.00 89.38 185 HIS A C 1
ATOM 1397 O O . HIS A 1 185 ? 3.577 -2.420 6.131 1.00 89.38 185 HIS A O 1
ATOM 1403 N N . GLY A 1 186 ? 5.352 -2.136 4.773 1.00 90.25 186 GLY A N 1
ATOM 1404 C CA . GLY A 1 186 ? 4.647 -2.501 3.561 1.00 90.25 186 GLY A CA 1
ATOM 1405 C C . GLY A 1 186 ? 5.489 -3.345 2.620 1.00 90.25 186 GLY A C 1
ATOM 1406 O O . GLY A 1 186 ? 6.665 -3.057 2.407 1.00 90.25 186 GLY A O 1
ATOM 1407 N N . ASP A 1 187 ? 4.830 -4.320 2.010 1.00 89.75 187 ASP A N 1
ATOM 1408 C CA . ASP A 1 187 ? 5.365 -5.204 0.989 1.00 89.75 187 ASP A CA 1
ATOM 1409 C C . ASP A 1 187 ? 4.780 -4.852 -0.371 1.00 89.75 187 ASP A C 1
ATOM 1411 O O . ASP A 1 187 ? 3.580 -4.610 -0.526 1.00 89.75 187 ASP A O 1
ATOM 1415 N N . TYR A 1 188 ? 5.630 -4.850 -1.392 1.00 89.06 188 TYR A N 1
ATOM 1416 C CA . TYR A 1 188 ? 5.202 -4.579 -2.754 1.00 89.06 188 TYR A CA 1
ATOM 1417 C C . TYR A 1 188 ? 5.518 -5.753 -3.669 1.00 89.06 188 TYR A C 1
ATOM 1419 O O . TYR A 1 188 ? 6.676 -6.108 -3.889 1.00 89.06 188 TYR A O 1
ATOM 1427 N N . LEU A 1 189 ? 4.467 -6.300 -4.277 1.00 89.44 189 LEU A N 1
ATOM 1428 C CA . LEU A 1 189 ? 4.572 -7.294 -5.332 1.00 89.44 189 LEU A CA 1
ATOM 1429 C C . LEU A 1 189 ? 4.140 -6.686 -6.665 1.00 89.44 189 LEU A C 1
ATOM 1431 O O . LEU A 1 189 ? 3.072 -6.085 -6.789 1.00 89.44 189 LEU A O 1
ATOM 1435 N N . PHE A 1 190 ? 4.971 -6.868 -7.689 1.00 89.12 190 PHE A N 1
ATOM 1436 C CA . PHE A 1 190 ? 4.667 -6.384 -9.029 1.00 89.12 190 PHE A CA 1
ATOM 1437 C C . PHE A 1 190 ? 3.470 -7.134 -9.639 1.00 89.12 190 PHE A C 1
ATOM 1439 O O . PHE A 1 190 ? 3.553 -8.325 -9.923 1.00 89.12 190 PHE A O 1
ATOM 1446 N N . GLY A 1 191 ? 2.375 -6.414 -9.893 1.00 91.06 191 GLY A N 1
ATOM 1447 C CA . GLY A 1 191 ? 1.148 -6.963 -10.485 1.00 91.06 191 GLY A CA 1
ATOM 1448 C C . GLY A 1 191 ? 0.521 -6.067 -11.552 1.00 91.06 191 GLY A C 1
ATOM 1449 O O . GLY A 1 191 ? -0.702 -6.019 -11.682 1.00 91.06 191 GLY A O 1
ATOM 1450 N N . TRP A 1 192 ? 1.333 -5.301 -12.286 1.00 92.56 192 TRP A N 1
ATOM 1451 C CA . TRP A 1 192 ? 0.836 -4.418 -13.342 1.00 92.56 192 TRP A CA 1
ATOM 1452 C C . TRP A 1 192 ? 0.465 -5.205 -14.594 1.00 92.56 192 TRP A C 1
ATOM 1454 O O . TRP A 1 192 ? 1.262 -5.983 -15.101 1.00 92.56 192 TRP A O 1
ATOM 1464 N N . LYS A 1 193 ? -0.733 -4.951 -15.127 1.00 94.19 193 LYS A N 1
ATOM 1465 C CA . LYS A 1 193 ? -1.231 -5.618 -16.332 1.00 94.19 193 LYS A CA 1
ATOM 1466 C C . LYS A 1 193 ? -0.636 -5.028 -17.611 1.00 94.19 193 LYS A C 1
ATOM 1468 O O . LYS A 1 193 ? -0.744 -3.814 -17.833 1.00 94.19 193 LYS A O 1
ATOM 1473 N N . GLY A 1 194 ? -0.116 -5.885 -18.484 1.00 94.50 194 GLY A N 1
ATOM 1474 C CA . GLY A 1 194 ? 0.410 -5.532 -19.797 1.00 94.50 194 GLY A CA 1
ATOM 1475 C C . GLY A 1 194 ? 1.448 -4.412 -19.750 1.00 94.50 194 GLY A C 1
ATOM 1476 O O . GLY A 1 194 ? 2.348 -4.390 -18.917 1.00 94.50 194 GLY A O 1
ATOM 1477 N N . ASP A 1 195 ? 1.289 -3.430 -20.632 1.00 92.94 195 ASP A N 1
ATOM 1478 C CA . ASP A 1 195 ? 2.191 -2.283 -20.761 1.00 92.94 195 ASP A CA 1
ATOM 1479 C C . ASP A 1 195 ? 1.924 -1.158 -19.744 1.00 92.94 195 ASP A C 1
ATOM 1481 O O . ASP A 1 195 ? 2.485 -0.072 -19.867 1.00 92.94 195 ASP A O 1
ATOM 1485 N N . SER A 1 196 ? 1.055 -1.374 -18.749 1.00 92.19 196 SER A N 1
ATOM 1486 C CA . SER A 1 196 ? 0.580 -0.295 -17.876 1.00 92.19 196 SER A CA 1
ATOM 1487 C C . SER A 1 196 ? 1.713 0.399 -17.128 1.00 92.19 196 SER A C 1
ATOM 1489 O O . SER A 1 196 ? 1.816 1.621 -17.207 1.00 92.19 196 SER A O 1
ATOM 1491 N N . LEU A 1 197 ? 2.602 -0.351 -16.466 1.00 89.50 197 LEU A N 1
ATOM 1492 C CA . LEU A 1 197 ? 3.737 0.280 -15.790 1.00 89.50 197 LEU A CA 1
ATOM 1493 C C . LEU A 1 197 ? 4.619 1.035 -16.790 1.00 89.50 197 LEU A C 1
ATOM 1495 O O . LEU A 1 197 ? 5.008 2.164 -16.514 1.00 89.50 197 LEU A O 1
ATOM 1499 N N . GLN A 1 198 ? 4.890 0.448 -17.959 1.00 89.69 198 GLN A N 1
ATOM 1500 C CA . GLN A 1 198 ? 5.736 1.082 -18.967 1.00 89.69 198 GLN A CA 1
ATOM 1501 C C . GLN A 1 198 ? 5.141 2.413 -19.443 1.00 89.69 198 GLN A C 1
ATOM 1503 O O . GLN A 1 198 ? 5.840 3.418 -19.455 1.00 89.69 198 GLN A O 1
ATOM 1508 N N . ARG A 1 199 ? 3.831 2.465 -19.720 1.00 90.50 199 ARG A N 1
ATOM 1509 C CA . ARG A 1 199 ? 3.139 3.710 -20.096 1.00 90.50 199 ARG A CA 1
ATOM 1510 C C . ARG A 1 199 ? 3.231 4.784 -19.013 1.00 90.50 199 ARG A C 1
ATOM 1512 O O . ARG A 1 199 ? 3.354 5.959 -19.344 1.00 90.50 199 ARG A O 1
ATOM 1519 N N . ALA A 1 200 ? 3.174 4.398 -17.738 1.00 88.12 200 ALA A N 1
ATOM 1520 C CA . ALA A 1 200 ? 3.384 5.339 -16.642 1.00 88.12 200 ALA A CA 1
ATOM 1521 C C . ALA A 1 200 ? 4.830 5.845 -16.599 1.00 88.12 200 ALA A C 1
ATOM 1523 O O . ALA A 1 200 ? 5.039 7.049 -16.502 1.00 88.12 200 ALA A O 1
ATOM 1524 N N . MET A 1 201 ? 5.807 4.943 -16.724 1.00 84.81 201 MET A N 1
ATOM 1525 C CA . MET A 1 201 ? 7.240 5.255 -16.678 1.00 84.81 201 MET A CA 1
ATOM 1526 C C . MET A 1 201 ? 7.723 6.094 -17.865 1.00 84.81 201 MET A C 1
ATOM 1528 O O . MET A 1 201 ? 8.612 6.923 -17.693 1.00 84.81 201 MET A O 1
ATOM 1532 N N . ASP A 1 202 ? 7.114 5.918 -19.038 1.00 86.38 202 ASP A N 1
ATOM 1533 C CA . ASP A 1 202 ? 7.380 6.712 -20.246 1.00 86.38 202 ASP A CA 1
ATOM 1534 C C . ASP A 1 202 ? 6.693 8.091 -20.213 1.00 86.38 202 ASP A C 1
ATOM 1536 O O . ASP A 1 202 ? 6.887 8.918 -21.106 1.00 86.38 202 ASP A O 1
ATOM 1540 N N . SER A 1 203 ? 5.878 8.351 -19.188 1.00 82.31 203 SER A N 1
ATOM 1541 C CA . SER A 1 203 ? 5.188 9.616 -18.966 1.00 82.31 203 SER A CA 1
ATOM 1542 C C . SER A 1 203 ? 5.830 10.401 -17.821 1.00 82.31 203 SER A C 1
ATOM 1544 O O . SER A 1 203 ? 6.440 9.858 -16.908 1.00 82.31 203 SER A O 1
ATOM 1546 N N . THR A 1 204 ? 5.596 11.711 -17.795 1.00 80.12 204 THR A N 1
ATOM 1547 C CA . THR A 1 204 ? 5.930 12.591 -16.661 1.00 80.12 204 THR A CA 1
ATOM 1548 C C . THR A 1 204 ? 4.782 12.697 -15.652 1.00 80.12 204 THR A C 1
ATOM 1550 O O . THR A 1 204 ? 4.620 13.707 -14.966 1.00 80.12 204 THR A O 1
ATOM 1553 N N . CYS A 1 205 ? 3.906 11.688 -15.614 1.00 82.00 205 CYS A N 1
ATOM 1554 C CA . CYS A 1 205 ? 2.697 11.759 -14.810 1.00 82.00 205 CYS A CA 1
ATOM 1555 C C . CYS A 1 205 ? 3.020 11.560 -13.324 1.00 82.00 205 CYS A C 1
ATOM 1557 O O . CYS A 1 205 ? 3.918 10.806 -12.960 1.00 82.00 205 CYS A O 1
ATOM 1559 N N . MET A 1 206 ? 2.248 12.203 -12.453 1.00 82.38 206 MET A N 1
ATOM 1560 C CA . MET A 1 206 ? 2.332 11.986 -11.012 1.00 82.38 206 MET A CA 1
ATOM 1561 C C . MET A 1 206 ? 0.946 11.944 -10.391 1.00 82.38 206 MET A C 1
ATOM 1563 O O . MET A 1 206 ? 0.056 12.689 -10.806 1.00 82.38 206 MET A O 1
ATOM 1567 N N . PHE A 1 207 ? 0.774 11.130 -9.351 1.00 81.88 207 PHE A N 1
ATOM 1568 C CA . PHE A 1 207 ? -0.483 11.032 -8.610 1.00 81.88 207 PHE A CA 1
ATOM 1569 C C . PHE A 1 207 ? -1.662 10.738 -9.553 1.00 81.88 207 PHE A C 1
ATOM 1571 O O . PHE A 1 207 ? -1.546 9.961 -10.502 1.00 81.88 207 PHE A O 1
ATOM 1578 N N . SER A 1 208 ? -2.797 11.415 -9.361 1.00 80.94 208 SER A N 1
ATOM 1579 C CA . SER A 1 208 ? -3.959 11.293 -10.243 1.00 80.94 208 SER A CA 1
ATOM 1580 C C . SER A 1 208 ? -3.709 11.777 -11.676 1.00 80.94 208 SER A C 1
ATOM 1582 O O . SER A 1 208 ? -4.499 11.450 -12.568 1.00 80.94 208 SER A O 1
ATOM 1584 N N . ALA A 1 209 ? -2.607 12.497 -11.936 1.00 83.31 209 ALA A N 1
ATOM 1585 C CA . ALA A 1 209 ? -2.181 12.804 -13.295 1.00 83.31 209 ALA A CA 1
ATOM 1586 C C . ALA A 1 209 ? -1.727 11.563 -14.058 1.00 83.31 209 ALA A C 1
ATOM 1588 O O . ALA A 1 209 ? -1.687 11.623 -15.274 1.00 83.31 209 ALA A O 1
ATOM 1589 N N . CYS A 1 210 ? -1.443 10.434 -13.408 1.00 85.06 210 CYS A N 1
ATOM 1590 C CA . CYS A 1 210 ? -1.270 9.168 -14.118 1.00 85.06 210 CYS A CA 1
ATOM 1591 C C . CYS A 1 210 ? -2.602 8.514 -14.495 1.00 85.06 210 CYS A C 1
ATOM 1593 O O . CYS A 1 210 ? -2.634 7.695 -15.399 1.00 85.06 210 CYS A O 1
ATOM 1595 N N . GLY A 1 211 ? -3.704 8.873 -13.836 1.00 84.75 211 GLY A N 1
ATOM 1596 C CA . GLY A 1 211 ? -5.028 8.302 -14.065 1.00 84.75 211 GLY A CA 1
ATOM 1597 C C . GLY A 1 211 ? -5.926 9.182 -14.930 1.00 84.75 211 GLY A C 1
ATOM 1598 O O . GLY A 1 211 ? -5.548 9.632 -16.010 1.00 84.75 211 GLY A O 1
ATOM 1599 N N . ALA A 1 212 ? -7.134 9.455 -14.430 1.00 76.12 212 ALA A N 1
ATOM 1600 C CA . ALA A 1 212 ? -8.221 10.104 -15.162 1.00 76.12 212 ALA A CA 1
ATOM 1601 C C . ALA A 1 212 ? -7.879 11.487 -15.751 1.00 76.12 212 ALA A C 1
ATOM 1603 O O . ALA A 1 212 ? -8.505 11.890 -16.728 1.00 76.12 212 ALA A O 1
ATOM 1604 N N . LYS A 1 213 ? -6.902 12.215 -15.188 1.00 73.25 213 LYS A N 1
ATOM 1605 C CA . LYS A 1 213 ? -6.522 13.551 -15.680 1.00 73.25 213 LYS A CA 1
ATOM 1606 C C . LYS A 1 213 ? -5.783 13.506 -17.029 1.00 73.25 213 LYS A C 1
ATOM 1608 O O . LYS A 1 213 ? -5.907 14.454 -17.795 1.00 73.25 213 LYS A O 1
ATOM 1613 N N . THR A 1 214 ? -5.030 12.442 -17.328 1.00 78.38 214 THR A N 1
ATOM 1614 C CA . THR A 1 214 ? -4.257 12.312 -18.587 1.00 78.38 214 THR A CA 1
ATOM 1615 C C . THR A 1 214 ? -4.609 11.068 -19.400 1.00 78.38 214 THR A C 1
ATOM 1617 O O . THR A 1 214 ? -4.314 11.012 -20.590 1.00 78.38 214 THR A O 1
ATOM 1620 N N . GLY A 1 215 ? -5.229 10.062 -18.777 1.00 82.25 215 GLY A N 1
ATOM 1621 C CA . GLY A 1 215 ? -5.535 8.777 -19.401 1.00 82.25 215 GLY A CA 1
ATOM 1622 C C . GLY A 1 215 ? -4.326 7.850 -19.563 1.00 82.25 215 GLY A C 1
ATOM 1623 O O . GLY A 1 215 ? -4.463 6.810 -20.207 1.00 82.25 215 GLY A O 1
ATOM 1624 N N . VAL A 1 216 ? -3.164 8.183 -18.979 1.00 90.31 216 VAL A N 1
ATOM 1625 C CA . VAL A 1 216 ? -1.962 7.329 -19.026 1.00 90.31 216 VAL A CA 1
ATOM 1626 C C . VAL A 1 216 ? -2.230 5.965 -18.396 1.00 90.31 216 VAL A C 1
ATOM 1628 O O . VAL A 1 216 ? -1.731 4.962 -18.883 1.00 90.31 216 VAL A O 1
ATOM 1631 N N . LEU A 1 217 ? -3.071 5.878 -17.372 1.00 91.56 217 LEU A N 1
ATOM 1632 C CA . LEU A 1 217 ? -3.517 4.639 -16.748 1.00 91.56 217 LEU A CA 1
ATOM 1633 C C . LEU A 1 217 ? -5.037 4.628 -16.612 1.00 91.56 217 LEU A C 1
ATOM 1635 O O . LEU A 1 217 ? -5.682 5.656 -16.399 1.00 91.56 217 LEU A O 1
ATOM 1639 N N . LYS A 1 218 ? -5.615 3.428 -16.723 1.00 91.00 218 LYS A N 1
ATOM 1640 C CA . LYS A 1 218 ? -7.043 3.228 -16.471 1.00 91.00 218 LYS A CA 1
ATOM 1641 C C . LYS A 1 218 ? -7.325 3.433 -14.987 1.00 91.00 218 LYS A C 1
ATOM 1643 O O . LYS A 1 218 ? -6.563 2.980 -14.138 1.00 91.00 218 LYS A O 1
ATOM 1648 N N . THR A 1 219 ? -8.446 4.074 -14.695 1.00 89.69 219 THR A N 1
ATOM 1649 C CA . THR A 1 219 ? -8.953 4.268 -13.335 1.00 89.69 219 THR A CA 1
ATOM 1650 C C . THR A 1 219 ? -10.293 3.573 -13.159 1.00 89.69 219 THR A C 1
ATOM 1652 O O . THR A 1 219 ? -10.938 3.178 -14.131 1.00 89.69 219 THR A O 1
ATOM 1655 N N . GLN A 1 220 ? -10.732 3.462 -11.913 1.00 90.50 220 GLN A N 1
ATOM 1656 C CA . GLN A 1 220 ? -12.000 2.845 -11.541 1.00 90.50 220 GLN A CA 1
ATOM 1657 C C . GLN A 1 220 ? -12.713 3.666 -10.463 1.00 90.50 220 GLN A C 1
ATOM 1659 O O . GLN A 1 220 ? -12.118 4.562 -9.863 1.00 90.50 220 GLN A O 1
ATOM 1664 N N . SER A 1 221 ? -13.997 3.380 -10.243 1.00 91.19 221 SER A N 1
ATOM 1665 C CA . SER A 1 221 ? -14.781 4.019 -9.185 1.00 91.19 221 SER A CA 1
ATOM 1666 C C . SER A 1 221 ? -14.470 3.409 -7.817 1.00 91.19 221 SER A C 1
ATOM 1668 O O . SER A 1 221 ? -14.098 2.240 -7.722 1.00 91.19 221 SER A O 1
ATOM 1670 N N . ALA A 1 222 ? -14.726 4.167 -6.748 1.00 88.00 222 ALA A N 1
ATOM 1671 C CA . ALA A 1 222 ? -14.633 3.657 -5.378 1.00 88.00 222 ALA A CA 1
ATOM 1672 C C . ALA A 1 222 ? -15.538 2.432 -5.142 1.00 88.00 222 ALA A C 1
ATOM 1674 O O . ALA A 1 222 ? -15.159 1.499 -4.444 1.00 88.00 222 ALA A O 1
ATOM 1675 N N . ALA A 1 223 ? -16.712 2.384 -5.781 1.00 91.69 223 ALA A N 1
ATOM 1676 C CA . ALA A 1 223 ? -17.590 1.217 -5.717 1.00 91.69 223 ALA A CA 1
ATOM 1677 C C . ALA A 1 223 ? -16.943 -0.035 -6.335 1.00 91.69 223 ALA A C 1
ATOM 1679 O O . ALA A 1 223 ? -17.043 -1.115 -5.761 1.00 91.69 223 ALA A O 1
ATOM 1680 N N . ALA A 1 224 ? -16.248 0.106 -7.471 1.00 94.56 224 ALA A N 1
ATOM 1681 C CA . ALA A 1 224 ? -15.521 -1.003 -8.084 1.00 94.56 224 ALA A CA 1
ATOM 1682 C C . ALA A 1 224 ? -14.342 -1.460 -7.206 1.00 94.56 224 ALA A C 1
ATOM 1684 O O . ALA A 1 224 ? -14.186 -2.662 -6.999 1.00 94.56 224 ALA A O 1
ATOM 1685 N N . GLN A 1 225 ? -13.591 -0.515 -6.621 1.00 92.56 225 GLN A N 1
ATOM 1686 C CA . GLN A 1 225 ? -12.529 -0.809 -5.646 1.00 92.56 225 GLN A CA 1
ATOM 1687 C C . GLN A 1 225 ? -13.053 -1.646 -4.478 1.00 92.56 225 GLN A C 1
ATOM 1689 O O . GLN A 1 225 ? -12.524 -2.719 -4.212 1.00 92.56 225 GLN A O 1
ATOM 1694 N N . ASN A 1 226 ? -14.124 -1.179 -3.832 1.00 91.62 226 ASN A N 1
ATOM 1695 C CA . ASN A 1 226 ? -14.715 -1.821 -2.657 1.00 91.62 226 ASN A CA 1
ATOM 1696 C C . ASN A 1 226 ? -15.378 -3.170 -2.974 1.00 91.62 226 ASN A C 1
ATOM 1698 O O . ASN A 1 226 ? -15.592 -3.973 -2.075 1.00 91.62 226 ASN A O 1
ATOM 1702 N N . SER A 1 227 ? -15.732 -3.421 -4.239 1.00 95.31 227 SER A N 1
ATOM 1703 C CA . SER A 1 227 ? -16.289 -4.708 -4.674 1.00 95.31 227 SER A CA 1
ATOM 1704 C C . SER A 1 227 ? -15.227 -5.772 -4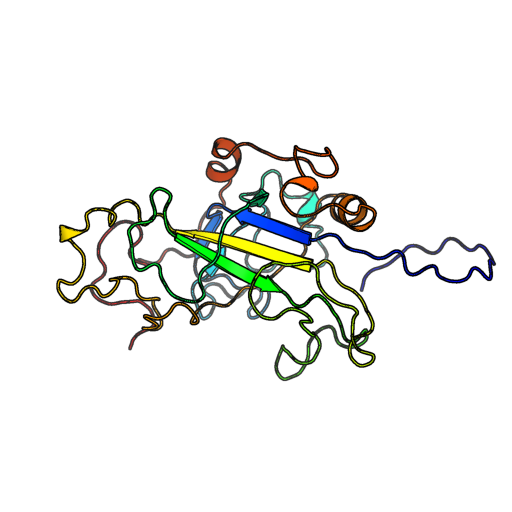.968 1.00 95.31 227 SER A C 1
ATOM 1706 O O . SER A 1 227 ? -15.566 -6.943 -5.137 1.00 95.31 227 SER A O 1
ATOM 1708 N N . CYS A 1 228 ? -13.954 -5.379 -5.071 1.00 97.00 228 CYS A N 1
ATOM 1709 C CA . CYS A 1 228 ? -12.865 -6.302 -5.342 1.00 97.00 228 CYS A CA 1
ATOM 1710 C C . CYS A 1 228 ? -12.430 -6.988 -4.045 1.00 97.00 228 CYS A C 1
ATOM 1712 O O . CYS A 1 228 ? -11.978 -6.329 -3.116 1.00 97.00 228 CYS A O 1
ATOM 1714 N N . ALA A 1 229 ? -12.558 -8.311 -3.991 1.00 95.25 229 ALA A N 1
ATOM 1715 C CA . ALA A 1 229 ? -12.252 -9.101 -2.805 1.00 95.2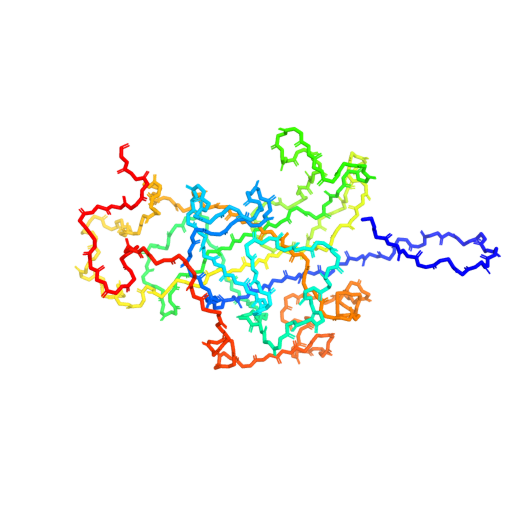5 229 ALA A CA 1
ATOM 1716 C C . ALA A 1 229 ? -11.685 -10.471 -3.189 1.00 95.25 229 ALA A C 1
ATOM 1718 O O . ALA A 1 229 ? -11.905 -10.967 -4.301 1.00 95.25 229 ALA A O 1
ATOM 1719 N N . VAL A 1 230 ? -10.997 -11.101 -2.239 1.00 95.19 230 VAL A N 1
ATOM 1720 C CA . VAL A 1 230 ? -10.647 -12.526 -2.286 1.00 95.19 230 VAL A CA 1
ATOM 1721 C C . VAL A 1 230 ? -11.263 -13.247 -1.097 1.00 95.19 230 VAL A C 1
ATOM 1723 O O . VAL A 1 230 ? -11.642 -12.640 -0.100 1.00 95.19 230 VAL A O 1
ATOM 1726 N N . LYS A 1 231 ? -11.381 -14.570 -1.196 1.00 92.62 231 LYS A N 1
ATOM 1727 C CA . LYS A 1 231 ? -11.832 -15.380 -0.068 1.00 92.62 231 LYS A CA 1
ATOM 1728 C C . LYS A 1 231 ? -10.696 -15.515 0.949 1.00 92.62 231 LYS A C 1
ATOM 1730 O O . LYS A 1 231 ? -9.614 -15.970 0.583 1.00 92.62 231 LYS A O 1
ATOM 1735 N N . ASN A 1 232 ? -10.972 -15.217 2.216 1.00 92.50 232 ASN A N 1
ATOM 1736 C CA . ASN A 1 232 ? -10.046 -15.528 3.303 1.00 92.50 232 ASN A CA 1
ATOM 1737 C C . ASN A 1 232 ? -9.873 -17.046 3.438 1.00 92.50 232 ASN A C 1
ATOM 1739 O O . ASN A 1 232 ? -10.851 -17.803 3.455 1.00 92.50 232 ASN A O 1
ATOM 1743 N N . THR A 1 233 ? -8.623 -17.493 3.518 1.00 92.94 233 THR A N 1
ATOM 1744 C CA . THR A 1 233 ? -8.266 -18.898 3.770 1.00 92.94 233 THR A CA 1
ATOM 1745 C C . THR A 1 233 ? -7.859 -19.124 5.220 1.00 92.94 233 THR A C 1
ATOM 1747 O O . THR A 1 233 ? -8.017 -20.234 5.725 1.00 92.94 233 THR A O 1
ATOM 1750 N N . VAL A 1 234 ? -7.403 -18.071 5.899 1.00 92.56 234 VAL A N 1
ATOM 1751 C CA . VAL A 1 234 ? -7.188 -18.035 7.346 1.00 92.56 234 VAL A CA 1
ATOM 1752 C C . VAL A 1 234 ? -8.294 -17.189 7.961 1.00 92.56 234 VAL A C 1
ATOM 1754 O O . VAL A 1 234 ? -8.475 -16.037 7.576 1.00 92.56 234 VAL A O 1
ATOM 1757 N N . VAL A 1 235 ? -9.038 -17.767 8.903 1.00 87.88 235 VAL A N 1
ATOM 1758 C CA . VAL A 1 235 ? -10.061 -17.056 9.677 1.00 87.88 235 VAL A CA 1
ATOM 1759 C C . VAL A 1 235 ? -9.562 -16.946 11.108 1.00 87.88 235 VAL A C 1
ATOM 1761 O O . VAL A 1 235 ? -9.287 -17.957 11.752 1.00 87.88 235 VAL A O 1
ATOM 1764 N N . GLU A 1 236 ? -9.422 -15.717 11.577 1.00 86.06 236 GLU A N 1
ATOM 1765 C CA . GLU A 1 236 ? -8.993 -15.374 12.925 1.00 86.06 236 GLU A CA 1
ATOM 1766 C C . GLU A 1 236 ? -9.831 -14.197 13.404 1.00 86.06 236 GLU A C 1
ATOM 1768 O O . GLU A 1 236 ? -10.175 -13.319 12.614 1.00 86.06 236 GLU A O 1
ATOM 1773 N N . ASP A 1 237 ? -10.163 -14.195 14.691 1.00 86.94 237 ASP A N 1
ATOM 1774 C CA . ASP A 1 237 ? -10.808 -13.046 15.306 1.00 86.94 237 ASP A CA 1
ATOM 1775 C C . ASP A 1 237 ? -9.765 -11.950 15.549 1.00 86.94 237 ASP A C 1
ATOM 1777 O O . ASP A 1 237 ? -8.957 -12.013 16.476 1.00 86.94 237 ASP A O 1
ATOM 1781 N N . ILE A 1 238 ? -9.763 -10.973 14.649 1.00 86.19 238 ILE A N 1
ATOM 1782 C CA . ILE A 1 238 ? -8.891 -9.795 14.678 1.00 86.19 238 ILE A CA 1
ATOM 1783 C C . ILE A 1 238 ? -9.649 -8.532 15.107 1.00 86.19 238 ILE A C 1
ATOM 1785 O O . ILE A 1 238 ? -9.132 -7.425 14.964 1.00 86.19 238 ILE A O 1
ATOM 1789 N N . GLY A 1 239 ? -10.870 -8.689 15.626 1.00 85.56 239 GLY A N 1
ATOM 1790 C CA . GLY A 1 239 ? -11.712 -7.578 16.052 1.00 85.56 239 GLY A CA 1
ATOM 1791 C C . GLY A 1 239 ? -12.317 -6.756 14.912 1.00 85.56 239 GLY A C 1
ATOM 1792 O O . GLY A 1 239 ? -12.576 -5.567 15.084 1.00 85.56 239 GLY A O 1
ATOM 1793 N N . GLU A 1 240 ? -12.515 -7.367 13.736 1.00 80.25 240 GLU A N 1
ATOM 1794 C CA . GLU A 1 240 ? -13.220 -6.732 12.610 1.00 80.25 240 GLU A CA 1
ATOM 1795 C C . GLU A 1 240 ? -14.736 -6.650 12.845 1.00 80.25 240 GLU A C 1
ATOM 1797 O O . GLU A 1 240 ? -15.349 -5.635 12.512 1.00 80.25 240 GLU A O 1
ATOM 1802 N N . ASP A 1 241 ? -15.324 -7.696 13.436 1.00 82.00 241 ASP A N 1
ATOM 1803 C CA . ASP A 1 241 ? -16.775 -7.812 13.630 1.00 82.00 241 ASP A CA 1
ATOM 1804 C C . ASP A 1 241 ? -17.239 -7.427 15.050 1.00 82.00 241 ASP A C 1
ATOM 1806 O O . ASP A 1 241 ? -18.375 -6.981 15.222 1.00 82.00 241 ASP A O 1
ATOM 1810 N N . ASP A 1 242 ? -16.388 -7.593 16.071 1.00 86.31 242 ASP A N 1
ATOM 1811 C CA . ASP A 1 242 ? -16.693 -7.269 17.474 1.00 86.31 242 ASP A CA 1
ATOM 1812 C C . ASP A 1 242 ? -15.418 -6.941 18.276 1.00 86.31 242 ASP A C 1
ATOM 1814 O O . ASP A 1 242 ? -14.294 -7.086 17.800 1.00 86.31 242 ASP A O 1
ATOM 1818 N N . TRP A 1 243 ? -15.581 -6.483 19.515 1.00 87.38 243 TRP A N 1
ATOM 1819 C CA . TRP A 1 243 ? -14.482 -6.217 20.434 1.00 87.38 243 TRP A CA 1
ATOM 1820 C C . TRP A 1 243 ? -13.766 -7.499 20.856 1.00 87.38 243 TRP A C 1
ATOM 1822 O O . TRP A 1 243 ? -14.361 -8.417 21.419 1.00 87.38 243 TRP A O 1
ATOM 1832 N N . ILE A 1 244 ? -12.446 -7.496 20.701 1.00 88.06 244 ILE A N 1
ATOM 1833 C CA . ILE A 1 244 ? -11.558 -8.539 21.219 1.00 88.06 244 ILE A CA 1
ATOM 1834 C C . ILE A 1 244 ? -11.043 -8.193 22.625 1.00 88.06 244 ILE A C 1
ATOM 1836 O O . ILE A 1 244 ? -10.873 -7.016 22.957 1.00 88.06 244 ILE A O 1
ATOM 1840 N N . PRO A 1 245 ? -10.761 -9.199 23.476 1.00 87.06 245 PRO A N 1
ATOM 1841 C CA . PRO A 1 245 ? -10.364 -8.976 24.869 1.00 87.06 245 PRO A CA 1
ATOM 1842 C C . PRO A 1 245 ? -8.963 -8.364 25.030 1.00 87.06 245 PRO A C 1
ATOM 1844 O O . PRO A 1 245 ? -8.657 -7.816 26.088 1.00 87.06 245 PRO A O 1
ATOM 1847 N N . ALA A 1 246 ? -8.105 -8.477 24.014 1.00 83.81 246 ALA A N 1
ATOM 1848 C CA . ALA A 1 246 ? -6.760 -7.910 23.984 1.00 83.81 246 ALA A CA 1
ATOM 1849 C C . ALA A 1 246 ? -6.321 -7.655 22.535 1.00 83.81 246 ALA A C 1
ATOM 1851 O O . ALA A 1 246 ? -6.809 -8.314 21.618 1.00 83.81 246 ALA A O 1
ATOM 1852 N N . LEU A 1 247 ? -5.383 -6.723 22.335 1.00 80.56 247 LEU A N 1
ATOM 1853 C CA . LEU A 1 247 ? -4.803 -6.460 21.017 1.00 80.56 247 LEU A CA 1
ATOM 1854 C C . LEU A 1 247 ? -3.963 -7.663 20.541 1.00 80.56 247 LEU A C 1
ATOM 1856 O O . LEU A 1 247 ? -3.142 -8.164 21.316 1.00 80.56 247 LEU A O 1
ATOM 1860 N N . PRO A 1 248 ? -4.099 -8.106 19.278 1.00 72.94 248 PRO A N 1
ATOM 1861 C CA . PRO A 1 248 ? -3.287 -9.191 18.742 1.00 72.94 248 PRO A CA 1
ATOM 1862 C C . PRO A 1 248 ? -1.817 -8.759 18.669 1.00 72.94 248 PRO A C 1
ATOM 1864 O O . PRO A 1 248 ? -1.517 -7.696 18.136 1.00 72.94 248 PRO A O 1
ATOM 1867 N N . GLY A 1 249 ? -0.893 -9.577 19.178 1.00 65.56 249 GLY A N 1
ATOM 1868 C CA . GLY A 1 249 ? 0.549 -9.292 19.115 1.00 65.56 249 GLY A CA 1
ATOM 1869 C C . GLY A 1 249 ? 1.128 -8.496 20.292 1.00 65.56 249 GLY A C 1
ATOM 1870 O O . GLY A 1 249 ? 2.344 -8.328 20.346 1.00 65.56 249 GLY A O 1
ATOM 1871 N N . VAL A 1 250 ? 0.306 -8.073 21.263 1.00 58.81 250 VAL A N 1
ATOM 1872 C CA . VAL A 1 250 ? 0.767 -7.532 22.555 1.00 58.81 250 VAL A CA 1
ATOM 1873 C C . VAL A 1 250 ? 0.610 -8.621 23.624 1.00 58.81 250 VAL A C 1
ATOM 1875 O O . VAL A 1 250 ? -0.449 -8.755 24.241 1.00 58.81 250 VAL A O 1
ATOM 1878 N N . HIS A 1 251 ? 1.645 -9.441 23.813 1.00 49.66 251 HIS A N 1
ATOM 1879 C CA . HIS A 1 251 ? 1.725 -10.448 24.880 1.00 49.66 251 HIS A CA 1
ATOM 1880 C C . HIS A 1 251 ? 2.981 -10.244 25.722 1.00 49.66 251 HIS A C 1
ATOM 1882 O O . HIS A 1 251 ? 4.054 -10.005 25.124 1.00 49.66 251 HIS A O 1
#

pLDDT: mean 85.17, std 15.4, range [21.48, 97.12]

Secondary structure (DSSP, 8-state):
----------------------EEEEEE--SEEES--TTTSTT-SS-SS-EEE-SBS---SS--TTS-HHHH-S-BSEEE------SS--SS--TT-EEEEEEPPSEE-SS-SS-TTSSTTEE----SSS-PPPPPPTTS-EEPPEEEEEEEE--GGG--GGGS-TTS------TTS-SSS------------TTHHHHHHTS--BGGGGTTTT-SS----HHHHHH-----SS----SSSS--SS-TT--